Protein AF-A0A2W4YIA0-F1 (afdb_monomer_lite)

Secondary structure (DSSP, 8-state):
--EEE-TT--S--BTT-GGGT---EE-S--BTTEEEEE-TT--EEEEEEEEEEE-TTS-EEEEEEEEEEEESS-SSS-SEEEEEEEEESTTHHHHHHH-TTTTHHHHSSSS-EEE---TTSPPP--EEEESS-TTPPTT---S-PEEEE--S--EEEESSEEEEE-SSS--------SS--------

Organism: NCBI:txid1549858

Sequence (187 aa):
MATVDLRGAIASIDIRTPELVKFGTLSGTPTATSWSYLTPTGNRVTVTGTRLRYDASGNPIAGTVSSVTIDAANDGGADLVITGLAAAASPLGSILRSSPLDFWSNVLSGNDVFLGRNTDGSSAKGVGLAGDGFSARAGVSAGGDDIIEMGSIAFGARGDVDRVGSGVSPVTSTYNGGDDEILGLVT

Foldseek 3Di:
DKEKEQLQAPAAAELVPLQQQAADAWDDADDQFWTWGAGPQGKIKIWGFHRFDADPRRQTQFGFTAKMFIRGVNPPTTSIIMGRFGFTRRCVSVCSHPPSQVVLLRGLFAEYEYHFQHPVQDERAEYHDESNTPPDAAADPRGYEYEYEHEQYAYEYEEQYAEDEYPDPPHPYDYRHYPYDYDYPPD

Radius of gyration: 16.26 Å; chains: 1; bounding box: 40×30×44 Å

pLDDT: mean 76.55, std 19.17, range [32.78, 98.06]

Structure (mmCIF, N/CA/C/O backbone):
data_AF-A0A2W4YIA0-F1
#
_entry.id   AF-A0A2W4YIA0-F1
#
loop_
_atom_site.group_PDB
_atom_site.id
_atom_site.type_symbol
_atom_site.label_atom_id
_atom_site.label_alt_id
_atom_site.label_comp_id
_atom_site.label_asym_id
_atom_site.label_entity_id
_atom_site.label_seq_id
_atom_site.pdbx_PDB_ins_code
_atom_site.Cartn_x
_atom_site.Cartn_y
_atom_site.Cartn_z
_atom_site.occupancy
_atom_site.B_iso_or_equiv
_atom_site.auth_seq_id
_atom_site.auth_comp_id
_atom_site.auth_asym_id
_atom_site.auth_atom_id
_atom_site.pdbx_PDB_model_num
ATOM 1 N N . MET A 1 1 ? 3.438 -14.411 0.927 1.00 85.38 1 MET A N 1
ATOM 2 C CA . MET A 1 1 ? 3.882 -13.822 -0.336 1.00 85.38 1 MET A CA 1
ATOM 3 C C . MET A 1 1 ? 2.875 -12.789 -0.753 1.00 85.38 1 MET A C 1
ATOM 5 O O . MET A 1 1 ? 1.739 -13.157 -1.058 1.00 85.38 1 MET A O 1
ATOM 9 N N . ALA A 1 2 ? 3.260 -11.522 -0.660 1.00 89.06 2 ALA A N 1
ATOM 10 C CA . ALA A 1 2 ? 2.457 -10.437 -1.176 1.00 89.06 2 ALA A CA 1
ATOM 11 C C . ALA A 1 2 ? 2.646 -10.322 -2.692 1.00 89.06 2 ALA A C 1
ATOM 1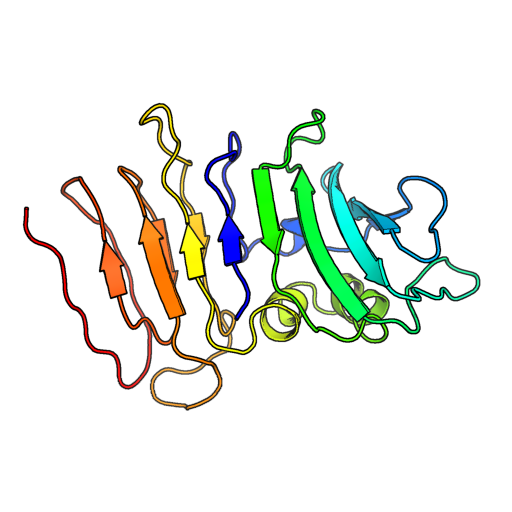3 O O . ALA A 1 2 ? 3.600 -10.830 -3.281 1.00 89.06 2 ALA A O 1
ATOM 14 N N . THR A 1 3 ? 1.704 -9.658 -3.343 1.00 90.94 3 THR A N 1
ATOM 15 C CA . THR A 1 3 ? 1.837 -9.261 -4.742 1.00 90.94 3 THR A CA 1
ATOM 16 C C . THR A 1 3 ? 1.598 -7.771 -4.846 1.00 90.94 3 THR A C 1
ATOM 18 O O . THR A 1 3 ? 0.506 -7.313 -4.512 1.00 90.94 3 THR A O 1
ATOM 21 N N . VAL A 1 4 ? 2.608 -7.043 -5.312 1.00 89.00 4 VAL A N 1
ATOM 22 C CA . VAL A 1 4 ? 2.572 -5.619 -5.637 1.00 89.00 4 VAL A CA 1
ATOM 23 C C . VAL A 1 4 ? 2.300 -5.479 -7.130 1.00 89.00 4 VAL A C 1
ATOM 25 O O . VAL A 1 4 ? 3.155 -5.739 -7.969 1.00 89.00 4 VAL A O 1
ATOM 28 N N . ASP A 1 5 ? 1.087 -5.074 -7.467 1.00 89.19 5 ASP A N 1
ATOM 29 C CA . ASP A 1 5 ? 0.601 -4.900 -8.827 1.00 89.19 5 ASP A CA 1
ATOM 30 C C . ASP A 1 5 ? 0.555 -3.412 -9.191 1.00 89.19 5 ASP A C 1
ATOM 32 O O . ASP A 1 5 ? -0.159 -2.620 -8.575 1.00 89.19 5 ASP A O 1
ATOM 36 N N . LEU A 1 6 ? 1.340 -3.047 -10.200 1.00 85.06 6 LEU A N 1
ATOM 37 C CA . LEU A 1 6 ? 1.479 -1.700 -10.754 1.00 85.06 6 LEU A CA 1
ATOM 38 C C . LEU A 1 6 ? 0.918 -1.608 -12.176 1.00 85.06 6 LEU A C 1
ATOM 40 O O . LEU A 1 6 ? 1.104 -0.602 -12.851 1.00 85.06 6 LEU A O 1
ATOM 44 N N . ARG A 1 7 ? 0.257 -2.654 -12.678 1.00 81.06 7 ARG A N 1
ATOM 45 C CA . ARG A 1 7 ? -0.193 -2.722 -14.080 1.00 81.06 7 ARG A CA 1
ATOM 46 C C . ARG A 1 7 ? -1.330 -1.749 -14.402 1.00 81.06 7 ARG A C 1
ATOM 48 O O . ARG A 1 7 ? -1.643 -1.551 -15.573 1.00 81.06 7 ARG A O 1
ATOM 55 N N . GLY A 1 8 ? -1.964 -1.195 -13.367 1.00 79.06 8 GLY A N 1
ATOM 56 C CA . GLY A 1 8 ? -2.948 -0.114 -13.455 1.00 79.06 8 GLY A CA 1
ATOM 57 C C . GLY A 1 8 ? -2.362 1.286 -13.245 1.00 79.06 8 GLY A C 1
ATOM 58 O O . GLY A 1 8 ? -3.110 2.252 -13.345 1.00 79.06 8 GLY A O 1
ATOM 59 N N . ALA A 1 9 ? -1.057 1.408 -12.965 1.00 80.75 9 ALA A N 1
ATOM 60 C CA . ALA A 1 9 ? -0.416 2.683 -12.663 1.00 80.75 9 ALA A CA 1
ATOM 61 C C . ALA A 1 9 ? -0.451 3.632 -13.864 1.00 80.75 9 ALA A C 1
ATOM 63 O O . ALA A 1 9 ? 0.160 3.377 -14.907 1.00 80.75 9 ALA A O 1
ATOM 64 N N . ILE A 1 10 ? -1.109 4.772 -13.680 1.00 77.38 10 ILE A N 1
ATOM 65 C CA . ILE A 1 10 ? -1.081 5.910 -14.606 1.00 77.38 10 ILE A CA 1
ATOM 66 C C . ILE A 1 10 ? -0.150 7.012 -14.079 1.00 77.38 10 ILE A C 1
ATOM 68 O O . ILE A 1 10 ? 0.397 7.798 -14.861 1.00 77.38 10 ILE A O 1
ATOM 72 N N . ALA A 1 11 ? 0.083 7.036 -12.764 1.00 75.50 11 ALA A N 1
ATOM 73 C CA . ALA A 1 11 ? 1.029 7.912 -12.088 1.00 75.50 11 ALA A CA 1
ATOM 74 C C . ALA A 1 11 ? 2.416 7.267 -11.896 1.00 75.50 11 ALA A C 1
ATOM 76 O O . ALA A 1 11 ? 2.592 6.049 -11.929 1.00 75.50 11 ALA A O 1
ATOM 77 N N . SER A 1 12 ? 3.429 8.108 -11.664 1.00 76.19 12 SER A N 1
ATOM 78 C CA . SER A 1 12 ? 4.736 7.645 -11.188 1.00 76.19 12 SER A CA 1
ATOM 79 C C . SER A 1 12 ? 4.647 7.205 -9.732 1.00 76.19 12 SER A C 1
ATOM 81 O O . SER A 1 12 ? 4.206 7.980 -8.884 1.00 76.19 12 SER A O 1
ATOM 83 N N . ILE A 1 13 ? 5.117 5.992 -9.437 1.00 81.31 13 ILE A N 1
ATOM 84 C CA . ILE A 1 13 ? 5.103 5.426 -8.088 1.00 81.31 13 ILE A CA 1
ATOM 85 C C . ILE A 1 13 ? 6.530 5.262 -7.577 1.00 81.31 13 ILE A C 1
ATOM 87 O O . ILE A 1 13 ? 7.291 4.420 -8.044 1.00 81.31 13 ILE A O 1
ATOM 91 N N . ASP A 1 14 ? 6.884 6.049 -6.568 1.00 83.19 14 ASP A N 1
ATOM 92 C CA . ASP A 1 14 ? 8.153 5.915 -5.862 1.00 83.19 14 ASP A CA 1
ATOM 93 C C . ASP A 1 14 ? 7.885 5.662 -4.383 1.00 83.19 14 ASP A C 1
ATOM 95 O O . ASP A 1 14 ? 7.519 6.585 -3.648 1.00 83.19 14 ASP A O 1
ATOM 99 N N . ILE A 1 15 ? 8.095 4.422 -3.934 1.00 82.00 15 ILE A N 1
ATOM 100 C CA . ILE A 1 15 ? 7.814 4.036 -2.548 1.00 82.00 15 ILE A CA 1
ATOM 101 C C . ILE A 1 15 ? 8.788 4.702 -1.551 1.00 82.00 15 ILE A C 1
ATOM 103 O O . ILE A 1 15 ? 8.536 4.704 -0.347 1.00 82.00 15 ILE A O 1
ATOM 107 N N . ARG A 1 16 ? 9.860 5.363 -2.033 1.00 80.00 16 ARG A N 1
ATOM 108 C CA . ARG A 1 16 ? 10.734 6.238 -1.220 1.00 80.00 16 ARG A CA 1
ATOM 109 C C . ARG A 1 16 ? 10.065 7.541 -0.826 1.00 80.00 16 ARG A C 1
ATOM 111 O O . ARG A 1 16 ? 10.566 8.221 0.064 1.00 80.00 16 ARG A O 1
ATOM 118 N N . THR A 1 17 ? 8.996 7.932 -1.512 1.00 88.00 17 THR A N 1
ATOM 119 C CA . THR A 1 17 ? 8.281 9.171 -1.220 1.00 88.00 17 THR A CA 1
ATOM 120 C C . THR A 1 17 ? 7.427 8.940 0.022 1.00 88.00 17 THR A C 1
ATOM 122 O O . THR A 1 17 ? 6.410 8.257 -0.082 1.00 88.00 17 THR A O 1
ATOM 125 N N . PRO A 1 18 ? 7.765 9.504 1.200 1.00 88.06 18 PRO A N 1
ATOM 126 C CA . PRO A 1 18 ? 7.019 9.205 2.424 1.00 88.06 18 PRO A CA 1
ATOM 127 C C . PRO A 1 18 ? 5.552 9.630 2.304 1.00 88.06 18 PRO A C 1
ATOM 129 O O . PRO A 1 18 ? 4.647 8.957 2.792 1.00 88.06 18 PRO A O 1
ATOM 132 N N . GLU A 1 19 ? 5.317 10.725 1.583 1.00 92.38 19 GLU A N 1
ATOM 133 C CA . GLU A 1 19 ? 3.993 11.277 1.303 1.00 92.38 19 GLU A CA 1
ATOM 134 C C . GLU A 1 19 ? 3.121 10.365 0.419 1.00 92.38 19 GLU A C 1
ATOM 136 O O . GLU A 1 19 ? 1.913 10.583 0.343 1.00 92.38 19 GLU A O 1
ATOM 141 N N . LEU A 1 20 ? 3.688 9.312 -0.195 1.00 92.19 20 LEU A N 1
ATOM 142 C CA . LEU A 1 20 ? 2.923 8.327 -0.963 1.00 92.19 20 LEU A CA 1
ATOM 143 C C . LEU A 1 20 ? 1.893 7.601 -0.090 1.00 92.19 20 LEU A C 1
ATOM 145 O O . LEU A 1 20 ? 0.779 7.354 -0.547 1.00 92.19 20 LEU A O 1
ATOM 149 N N . VAL A 1 21 ? 2.263 7.296 1.159 1.00 94.25 21 VAL A N 1
ATOM 150 C CA . VAL A 1 21 ? 1.438 6.521 2.101 1.00 94.25 21 VAL A CA 1
ATOM 151 C C . VAL A 1 21 ? 1.196 7.211 3.435 1.00 94.25 21 VAL A C 1
ATOM 153 O O . VAL A 1 21 ? 0.340 6.754 4.187 1.00 94.25 21 VAL A O 1
ATOM 156 N N . LYS A 1 22 ? 1.908 8.296 3.757 1.00 95.25 22 LYS A N 1
ATOM 157 C CA . LYS A 1 22 ? 1.788 8.988 5.047 1.00 95.25 22 LYS A CA 1
ATOM 158 C C . LYS A 1 22 ? 0.339 9.292 5.401 1.00 95.25 22 LYS A C 1
ATOM 160 O O . LYS A 1 22 ? -0.410 9.839 4.597 1.00 95.25 22 LYS A O 1
ATOM 165 N N . PHE A 1 23 ? -0.047 8.980 6.632 1.00 95.06 23 PHE A N 1
ATOM 166 C CA . PHE A 1 23 ? -1.403 9.237 7.088 1.00 95.06 23 PHE A CA 1
ATOM 167 C C . PHE A 1 23 ? -1.658 10.746 7.208 1.00 95.06 23 PHE A C 1
ATOM 169 O O . PHE A 1 23 ? -0.975 11.438 7.968 1.00 95.06 23 PHE A O 1
ATOM 176 N N . GLY A 1 24 ? -2.675 11.241 6.500 1.00 94.69 24 GLY A N 1
ATOM 177 C CA . GLY A 1 24 ? -3.212 12.592 6.647 1.00 94.69 24 GLY A CA 1
ATOM 178 C C . GLY A 1 24 ? -4.552 12.577 7.379 1.00 94.69 24 GLY A C 1
ATOM 179 O O . GLY A 1 24 ? -4.609 12.766 8.595 1.00 94.69 24 GLY A O 1
ATOM 180 N N . THR A 1 25 ? -5.638 12.355 6.642 1.00 95.19 25 THR A N 1
ATOM 181 C CA . THR A 1 25 ? -7.017 12.429 7.154 1.00 95.19 25 THR A CA 1
ATOM 182 C C . THR A 1 25 ? -7.835 11.213 6.749 1.00 95.19 25 THR A C 1
ATOM 184 O O . THR A 1 25 ? -7.629 10.648 5.681 1.00 95.19 25 THR A O 1
ATOM 187 N N . LEU A 1 26 ? -8.793 10.800 7.583 1.00 96.62 26 LEU A N 1
ATOM 188 C CA . LEU A 1 26 ? -9.700 9.708 7.222 1.00 96.62 26 LEU A CA 1
ATOM 189 C C . LEU A 1 26 ? -10.529 10.075 5.990 1.00 96.62 26 LEU A C 1
ATOM 191 O O . LEU A 1 26 ? -11.070 11.176 5.889 1.00 96.62 26 LEU A O 1
ATOM 195 N N . SER A 1 27 ? -10.658 9.112 5.085 1.00 95.88 27 SER A N 1
ATOM 196 C CA . SER A 1 27 ? -11.507 9.185 3.905 1.00 95.88 27 SER A CA 1
ATOM 197 C C . SER A 1 27 ? -12.708 8.273 4.137 1.00 95.88 27 SER A C 1
ATOM 199 O O . SER A 1 27 ? -12.650 7.065 3.918 1.00 95.88 27 SER A O 1
ATOM 201 N N . GLY A 1 28 ? -13.790 8.854 4.656 1.00 94.06 28 GLY A N 1
ATOM 202 C CA . GLY A 1 28 ? -14.990 8.117 5.054 1.00 94.06 28 GLY A CA 1
ATOM 203 C C . GLY A 1 28 ? -14.896 7.467 6.439 1.00 94.06 28 GLY A C 1
ATOM 204 O O . GLY A 1 28 ? -13.969 7.707 7.214 1.00 94.06 28 GLY A O 1
ATOM 205 N N . THR A 1 29 ? -15.911 6.670 6.775 1.00 95.62 29 THR A N 1
ATOM 206 C CA . THR A 1 29 ? -16.008 5.978 8.066 1.00 95.62 29 THR A CA 1
ATOM 207 C C . THR A 1 29 ? -15.331 4.607 7.985 1.00 95.62 29 THR A C 1
ATOM 209 O O . THR A 1 29 ? -15.733 3.797 7.146 1.00 95.62 29 THR A O 1
ATOM 212 N N . PRO A 1 30 ? -14.346 4.305 8.853 1.00 97.12 30 PRO A N 1
ATOM 213 C CA . PRO A 1 30 ? -13.738 2.981 8.903 1.00 97.12 30 PRO A CA 1
ATOM 214 C C . PRO A 1 30 ? -14.762 1.886 9.222 1.00 97.12 30 PRO A C 1
ATOM 216 O O . PRO A 1 30 ? -15.704 2.092 9.988 1.00 97.12 30 PRO A O 1
ATOM 219 N N . THR A 1 31 ? -14.561 0.698 8.662 1.00 97.81 31 THR A N 1
ATOM 220 C CA . THR A 1 31 ? -15.443 -0.466 8.842 1.00 97.81 31 THR A CA 1
ATOM 221 C C . THR A 1 31 ? -14.634 -1.677 9.282 1.00 97.81 31 THR A C 1
ATOM 223 O O . THR A 1 31 ? -13.416 -1.683 9.172 1.00 97.81 31 THR A O 1
ATOM 226 N N . ALA A 1 32 ? -15.285 -2.760 9.710 1.00 97.38 32 ALA A N 1
ATOM 227 C CA . ALA A 1 32 ? -14.581 -3.978 10.126 1.00 97.38 32 ALA A CA 1
ATOM 228 C C . ALA A 1 32 ? -13.705 -4.632 9.029 1.00 97.38 32 ALA A C 1
ATOM 230 O O . ALA A 1 32 ? -12.977 -5.585 9.322 1.00 97.38 32 ALA A O 1
ATOM 231 N N . THR A 1 33 ? -13.781 -4.150 7.784 1.00 98.00 33 THR A N 1
ATOM 232 C CA . THR A 1 33 ? -13.045 -4.679 6.631 1.00 98.00 33 THR A CA 1
ATOM 233 C C . THR A 1 33 ? -12.295 -3.626 5.819 1.00 98.00 33 THR A C 1
ATOM 235 O O . THR A 1 33 ? -11.555 -4.009 4.919 1.00 98.00 33 THR A O 1
ATOM 238 N N . SER A 1 34 ? -12.462 -2.328 6.092 1.00 97.62 34 SER A N 1
ATOM 239 C CA . SER A 1 34 ? -11.853 -1.268 5.278 1.00 97.62 34 SER A CA 1
ATOM 240 C C . SER A 1 34 ? -11.492 -0.031 6.091 1.00 97.62 34 SER A C 1
ATOM 242 O O . SER A 1 34 ? -12.303 0.470 6.875 1.00 97.62 34 SER A O 1
ATOM 244 N N . TRP A 1 35 ? -10.295 0.492 5.841 1.00 97.19 35 TRP A N 1
ATOM 245 C CA . TRP A 1 35 ? -9.780 1.752 6.359 1.00 97.19 35 TRP A CA 1
ATOM 246 C C . TRP A 1 35 ? -9.193 2.575 5.218 1.00 97.19 35 TRP A C 1
ATOM 248 O O . TRP A 1 35 ? -8.192 2.180 4.627 1.00 97.19 35 TRP A O 1
ATOM 258 N N . SER A 1 36 ? -9.794 3.723 4.922 1.00 97.12 36 SER A N 1
ATOM 259 C CA . SER A 1 36 ? -9.323 4.608 3.857 1.00 97.12 36 SER A CA 1
ATOM 260 C C . SER A 1 36 ? -8.929 5.961 4.422 1.00 97.12 36 SER A C 1
ATOM 262 O O . SER A 1 36 ? -9.573 6.487 5.334 1.00 97.12 36 SER A O 1
ATOM 264 N N . TYR A 1 37 ? -7.873 6.542 3.870 1.00 96.69 37 TYR A N 1
ATOM 265 C CA . TYR A 1 37 ? -7.376 7.852 4.262 1.00 96.69 37 TYR A CA 1
ATOM 266 C C . TYR A 1 37 ? -6.737 8.575 3.076 1.00 96.69 37 TYR A C 1
ATOM 268 O O . TYR A 1 37 ? -6.369 7.964 2.073 1.00 96.69 37 TYR A O 1
ATOM 276 N N . LEU A 1 38 ? -6.645 9.895 3.193 1.00 97.38 38 LEU A N 1
ATOM 277 C CA . LEU A 1 38 ? -5.887 10.741 2.288 1.00 97.38 38 LEU A CA 1
ATOM 278 C C . LEU A 1 38 ? -4.516 11.030 2.890 1.00 97.38 38 LEU A C 1
ATOM 280 O O . LEU A 1 38 ? -4.399 11.269 4.098 1.00 97.38 38 LEU A O 1
ATOM 284 N N . THR A 1 39 ? -3.488 11.027 2.053 1.00 97.00 39 THR A N 1
ATOM 285 C CA . THR A 1 39 ? -2.160 11.515 2.431 1.00 97.00 39 THR A CA 1
ATOM 286 C C . THR A 1 39 ? -2.122 13.046 2.412 1.00 97.00 39 THR A C 1
ATOM 288 O O . THR A 1 39 ? -3.023 13.675 1.847 1.00 97.00 39 THR A O 1
ATOM 291 N N . PRO A 1 40 ? -1.097 13.696 2.996 1.00 95.81 40 PRO A N 1
ATOM 292 C CA . PRO A 1 40 ? -0.961 15.152 2.922 1.00 95.81 40 PRO A CA 1
ATOM 293 C C . PRO A 1 40 ? -0.859 15.703 1.491 1.00 95.81 40 PRO A C 1
ATOM 295 O O . PRO A 1 40 ? -1.199 16.862 1.268 1.00 95.81 40 PRO A O 1
ATOM 298 N N . THR A 1 41 ? -0.430 14.886 0.521 1.00 94.94 41 THR A N 1
ATOM 299 C CA . THR A 1 41 ? -0.385 15.250 -0.906 1.00 94.94 41 THR A CA 1
ATOM 300 C C . THR A 1 41 ? -1.673 14.933 -1.661 1.00 94.94 41 THR A C 1
ATOM 302 O O . THR A 1 41 ? -1.778 15.269 -2.835 1.00 94.94 41 THR A O 1
ATOM 305 N N . GLY A 1 42 ? -2.665 14.331 -0.999 1.00 95.38 42 GLY A N 1
ATOM 306 C CA . GLY A 1 42 ? -3.981 14.060 -1.572 1.00 95.38 42 GLY A CA 1
ATOM 307 C C . GLY A 1 42 ? -4.160 12.666 -2.166 1.00 95.38 42 GLY A C 1
ATOM 308 O O . GLY A 1 42 ? -5.253 12.385 -2.649 1.00 95.38 42 GLY A O 1
ATOM 309 N N . ASN A 1 43 ? -3.159 11.785 -2.087 1.00 95.69 43 ASN A N 1
ATOM 310 C CA . ASN A 1 43 ? -3.285 10.402 -2.552 1.00 95.69 43 ASN A CA 1
ATOM 311 C C . ASN A 1 43 ? -4.310 9.680 -1.678 1.00 95.69 43 ASN A C 1
ATOM 313 O O . ASN A 1 43 ? -4.341 9.887 -0.461 1.00 95.69 43 ASN A O 1
ATOM 317 N N . ARG A 1 44 ? -5.105 8.785 -2.256 1.00 97.19 44 ARG A N 1
ATOM 318 C CA . ARG A 1 44 ? -6.017 7.943 -1.485 1.00 97.19 44 ARG A CA 1
ATOM 319 C C . ARG A 1 44 ? -5.386 6.586 -1.238 1.00 97.19 44 ARG A C 1
ATOM 321 O O . ARG A 1 44 ? -5.146 5.824 -2.168 1.00 97.19 44 ARG A O 1
ATOM 328 N N . VAL A 1 45 ? -5.209 6.251 0.035 1.00 97.31 45 VAL A N 1
ATOM 329 C CA . VAL A 1 45 ? -4.794 4.915 0.462 1.00 97.31 45 VAL A CA 1
ATOM 330 C C . VAL A 1 45 ? -5.993 4.195 1.055 1.00 97.31 45 VAL A C 1
ATOM 332 O O . VAL A 1 45 ? -6.704 4.744 1.898 1.00 97.31 45 VAL A O 1
ATOM 335 N N . THR A 1 46 ? -6.229 2.963 0.614 1.00 97.56 46 THR A N 1
ATOM 336 C CA . THR A 1 46 ? -7.265 2.090 1.170 1.00 97.56 46 THR A CA 1
ATOM 337 C C . THR A 1 46 ? -6.647 0.785 1.627 1.00 97.56 46 THR A C 1
ATOM 339 O O . THR A 1 46 ? -6.045 0.055 0.849 1.00 97.56 46 THR A O 1
ATOM 342 N N . VAL A 1 47 ? -6.823 0.488 2.906 1.00 96.81 47 VAL A N 1
ATOM 343 C CA . VAL A 1 47 ? -6.389 -0.741 3.556 1.00 96.81 47 VAL A CA 1
ATOM 344 C C . VAL A 1 47 ? -7.610 -1.630 3.741 1.00 96.81 47 VAL A C 1
ATOM 346 O O . VAL A 1 47 ? -8.557 -1.265 4.437 1.00 96.81 47 VAL A O 1
ATOM 349 N N . THR A 1 48 ? -7.576 -2.809 3.132 1.00 98.06 48 THR A N 1
ATOM 350 C CA . THR A 1 48 ? -8.621 -3.828 3.244 1.00 98.06 48 THR A CA 1
ATOM 351 C C . THR A 1 48 ? -8.131 -4.971 4.121 1.00 98.06 48 THR A C 1
ATOM 353 O O . THR A 1 48 ? -6.961 -5.356 4.081 1.00 98.06 48 THR A O 1
ATOM 356 N N . GLY A 1 49 ? -9.025 -5.525 4.934 1.00 97.19 49 GLY A N 1
ATOM 357 C CA . GLY A 1 49 ? -8.667 -6.583 5.864 1.00 97.19 49 GLY A CA 1
ATOM 358 C C . GLY A 1 49 ? -9.856 -7.283 6.499 1.00 97.19 49 GLY A C 1
ATOM 359 O O . GLY A 1 49 ? -10.997 -7.175 6.053 1.00 97.19 49 GLY A O 1
ATOM 360 N N . THR A 1 50 ? -9.581 -8.005 7.581 1.00 97.88 50 THR A N 1
ATOM 361 C CA . THR A 1 50 ? -10.594 -8.697 8.379 1.00 97.88 50 THR A CA 1
ATOM 362 C C . THR A 1 50 ? -10.499 -8.298 9.842 1.00 97.88 50 THR A C 1
ATOM 364 O O . THR A 1 50 ? -9.409 -8.135 10.397 1.00 97.88 50 THR A O 1
ATOM 367 N N . ARG A 1 51 ? -11.671 -8.159 10.479 1.00 97.56 51 ARG A N 1
ATOM 368 C CA . ARG A 1 51 ? -11.807 -7.817 11.904 1.00 97.56 51 ARG A CA 1
ATOM 369 C C . ARG A 1 51 ? -11.007 -6.567 12.282 1.00 97.56 51 ARG A C 1
ATOM 371 O O . ARG A 1 51 ? -10.452 -6.502 13.380 1.00 97.56 51 ARG A O 1
ATOM 378 N N . LEU A 1 52 ? -10.952 -5.592 11.375 1.00 97.69 52 LEU A N 1
ATOM 379 C CA . LEU A 1 52 ? -10.319 -4.313 11.646 1.00 97.69 52 LEU A CA 1
ATOM 380 C C . LEU A 1 52 ? -11.087 -3.613 12.769 1.00 97.69 52 LEU A C 1
ATOM 382 O O . LEU A 1 52 ? -12.318 -3.540 12.762 1.00 97.69 52 LEU A O 1
ATOM 386 N N . ARG A 1 53 ? -10.353 -3.140 13.771 1.00 96.75 53 ARG A N 1
ATOM 387 C CA . ARG A 1 53 ? -10.899 -2.362 14.886 1.00 96.75 53 ARG A CA 1
ATOM 388 C C . ARG A 1 53 ? -10.106 -1.087 15.024 1.00 96.75 53 ARG A C 1
ATOM 390 O O . ARG A 1 53 ? -8.900 -1.100 14.793 1.00 96.75 53 ARG A O 1
ATOM 397 N N . TYR A 1 54 ? -10.777 -0.030 15.459 1.00 95.56 54 TYR A N 1
ATOM 398 C CA . TYR A 1 54 ? -10.215 1.310 15.480 1.00 95.56 54 TYR A CA 1
ATOM 399 C C . TYR A 1 54 ? -10.281 1.926 16.873 1.00 95.56 54 TYR A C 1
ATOM 401 O O . TYR A 1 54 ? -11.166 1.586 17.663 1.00 95.56 54 TYR A O 1
ATOM 409 N N . ASP A 1 55 ? -9.341 2.818 17.168 1.00 93.75 55 ASP A N 1
ATOM 410 C CA . ASP A 1 55 ? -9.443 3.723 18.309 1.00 93.75 55 ASP A CA 1
ATOM 411 C C . ASP A 1 55 ? -10.467 4.848 18.045 1.00 93.75 55 ASP A C 1
ATOM 413 O O . ASP A 1 55 ? -11.078 4.935 16.977 1.00 93.75 55 ASP A O 1
ATOM 417 N N . ALA A 1 56 ? -10.654 5.736 19.025 1.00 91.75 56 ALA A N 1
ATOM 418 C CA . ALA A 1 56 ? -11.568 6.876 18.909 1.00 91.75 56 ALA A CA 1
ATOM 419 C C . ALA A 1 56 ? -11.156 7.898 17.828 1.00 91.75 56 ALA A C 1
ATOM 421 O O . ALA A 1 56 ? -11.991 8.672 17.369 1.00 91.75 56 ALA A O 1
ATOM 422 N N . SER A 1 57 ? -9.889 7.886 17.411 1.00 88.69 57 SER A N 1
ATOM 423 C CA . SER A 1 57 ? -9.341 8.731 16.345 1.00 88.69 57 SER A CA 1
ATOM 424 C C . SER A 1 57 ? -9.414 8.052 14.970 1.00 88.69 57 SER A C 1
ATOM 426 O O . SER A 1 57 ? -8.951 8.617 13.979 1.00 88.69 57 SER A O 1
ATOM 428 N N . GLY A 1 58 ? -9.977 6.839 14.900 1.00 91.25 58 GLY A N 1
ATOM 429 C CA . GLY A 1 58 ? -10.112 6.042 13.687 1.00 91.25 58 GLY A CA 1
ATOM 430 C C . GLY A 1 58 ? -8.815 5.388 13.205 1.00 91.25 58 GLY A C 1
ATOM 431 O O . GLY A 1 58 ? -8.742 5.003 12.040 1.00 91.25 58 GLY A O 1
ATOM 432 N N . ASN A 1 59 ? -7.795 5.244 14.058 1.00 90.56 59 ASN A N 1
ATOM 433 C CA . ASN A 1 59 ? -6.590 4.478 13.730 1.00 90.56 59 ASN A CA 1
ATOM 434 C C . ASN A 1 59 ? -6.824 2.985 13.968 1.00 90.56 59 ASN A C 1
ATOM 436 O O . ASN A 1 59 ? -7.421 2.633 14.988 1.00 90.56 59 ASN A O 1
ATOM 440 N N . PRO A 1 60 ? -6.331 2.095 13.093 1.00 93.56 60 PRO A N 1
ATOM 441 C CA . PRO A 1 60 ? -6.442 0.663 13.312 1.00 93.56 60 PRO A CA 1
ATOM 442 C C . PRO A 1 60 ? -5.615 0.234 14.533 1.00 93.56 60 PRO A C 1
ATOM 444 O O . PRO A 1 60 ? -4.434 0.547 14.641 1.00 93.56 60 PRO A O 1
ATOM 447 N N . ILE A 1 61 ? -6.245 -0.506 15.445 1.00 95.00 61 ILE A N 1
ATOM 448 C CA . ILE A 1 61 ? -5.636 -1.049 16.672 1.00 95.00 61 ILE A CA 1
ATOM 449 C C . ILE A 1 61 ? -5.666 -2.579 16.728 1.00 95.00 61 ILE A C 1
ATOM 451 O O . ILE A 1 61 ? -5.034 -3.174 17.596 1.00 95.00 61 ILE A O 1
ATOM 455 N N . ALA A 1 62 ? -6.411 -3.232 15.833 1.00 96.19 62 ALA A N 1
ATOM 456 C CA . ALA A 1 62 ? -6.450 -4.685 15.702 1.00 96.19 62 ALA A CA 1
ATOM 457 C C . ALA A 1 62 ? -6.988 -5.100 14.326 1.00 96.19 62 ALA A C 1
ATOM 459 O O . ALA A 1 62 ? -7.569 -4.283 13.610 1.00 96.19 62 ALA A O 1
ATOM 460 N N . GLY A 1 63 ? -6.836 -6.386 14.010 1.00 96.44 63 GLY A N 1
ATOM 461 C CA . GLY A 1 63 ? -7.258 -7.001 12.754 1.00 96.44 63 GLY A CA 1
ATOM 462 C C . GLY A 1 63 ? -6.074 -7.375 11.867 1.00 96.44 63 GLY A C 1
ATOM 463 O O . GLY A 1 63 ? -4.916 -7.130 12.218 1.00 96.44 63 GLY A O 1
ATOM 464 N N . THR A 1 64 ? -6.384 -7.978 10.726 1.00 95.50 64 THR A N 1
ATOM 465 C CA . THR A 1 64 ? -5.391 -8.438 9.749 1.00 95.50 64 THR A CA 1
ATOM 466 C C . THR A 1 64 ? -5.638 -7.745 8.425 1.00 95.50 64 THR A C 1
ATOM 468 O O . THR A 1 64 ? -6.764 -7.757 7.928 1.00 95.50 64 THR A O 1
ATOM 471 N N . VAL A 1 65 ? -4.595 -7.151 7.859 1.00 95.12 65 VAL A N 1
ATOM 472 C CA . VAL A 1 65 ? -4.619 -6.522 6.539 1.00 95.12 65 VAL A CA 1
ATOM 473 C C . VAL A 1 65 ? -4.355 -7.575 5.477 1.00 95.12 65 VAL A C 1
ATOM 475 O O . VAL A 1 65 ? -3.402 -8.338 5.597 1.00 95.12 65 VAL A O 1
ATOM 478 N N . SER A 1 6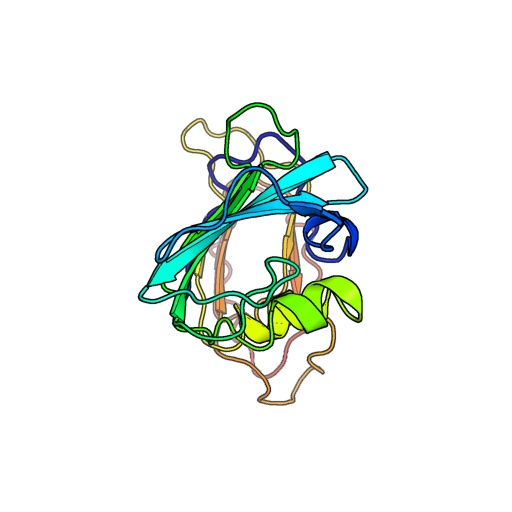6 ? -5.198 -7.598 4.447 1.00 96.19 66 SER A N 1
ATOM 479 C CA . SER A 1 66 ? -5.089 -8.507 3.302 1.00 96.19 66 SER A CA 1
ATOM 480 C C . SER A 1 66 ? -4.723 -7.792 2.003 1.00 96.19 66 SER A C 1
ATOM 482 O O . SER A 1 66 ? -4.192 -8.422 1.088 1.00 96.19 66 SER A O 1
ATOM 484 N N . SER A 1 67 ? -5.001 -6.489 1.909 1.00 96.88 67 SER A N 1
ATOM 485 C CA . SER A 1 67 ? -4.668 -5.688 0.736 1.00 96.88 67 SER A CA 1
ATOM 486 C C . SER A 1 67 ? -4.511 -4.206 1.066 1.00 96.88 67 SER A C 1
ATOM 488 O O . SER A 1 67 ? -5.166 -3.689 1.974 1.00 96.88 67 SER A O 1
ATOM 490 N N . VAL A 1 68 ? -3.660 -3.523 0.304 1.00 96.44 68 VAL A N 1
ATOM 491 C CA . VAL A 1 68 ? -3.535 -2.064 0.300 1.00 96.44 68 VAL A CA 1
ATOM 492 C C . VAL A 1 68 ? -3.623 -1.567 -1.135 1.00 96.44 68 VAL A C 1
ATOM 494 O O . VAL A 1 68 ? -2.929 -2.082 -2.000 1.00 96.44 68 VAL A O 1
ATOM 497 N N . THR A 1 69 ? -4.445 -0.557 -1.394 1.00 96.88 69 THR A N 1
ATOM 498 C CA . THR A 1 69 ? -4.504 0.121 -2.692 1.00 96.88 69 THR A CA 1
ATOM 499 C C . THR A 1 69 ? -4.115 1.582 -2.535 1.00 96.88 69 THR A C 1
ATOM 501 O O . THR A 1 69 ? -4.531 2.230 -1.571 1.00 96.88 69 THR A O 1
ATOM 504 N N . ILE A 1 70 ? -3.367 2.109 -3.497 1.00 95.56 70 ILE A N 1
ATOM 505 C CA . ILE A 1 70 ? -2.970 3.513 -3.569 1.00 95.56 70 ILE A CA 1
ATOM 506 C C . ILE A 1 70 ? -3.462 4.063 -4.900 1.00 95.56 70 ILE A C 1
ATOM 508 O O . ILE A 1 70 ? -3.071 3.580 -5.956 1.00 95.56 70 ILE A O 1
ATOM 512 N N . ASP A 1 71 ? -4.322 5.066 -4.822 1.00 95.19 71 ASP A N 1
ATOM 513 C CA . ASP A 1 71 ? -4.748 5.919 -5.926 1.00 95.19 71 ASP A CA 1
ATOM 514 C C . ASP A 1 71 ? -3.980 7.239 -5.763 1.00 95.19 71 ASP A C 1
ATOM 516 O O . ASP A 1 71 ? -4.285 8.057 -4.885 1.00 95.19 71 ASP A O 1
ATOM 520 N N . ALA A 1 72 ? -2.881 7.374 -6.506 1.00 91.50 72 ALA A N 1
ATOM 521 C CA . ALA A 1 72 ? -1.910 8.450 -6.341 1.00 91.50 72 ALA A CA 1
ATOM 522 C C . ALA A 1 72 ? -2.420 9.774 -6.923 1.00 91.50 72 ALA A C 1
ATOM 524 O O . ALA A 1 72 ? -2.053 10.838 -6.428 1.00 91.50 72 ALA A O 1
ATOM 525 N N . ALA A 1 73 ? -3.290 9.717 -7.934 1.00 90.56 73 ALA A N 1
ATOM 526 C CA . ALA A 1 73 ? -3.968 10.889 -8.486 1.00 90.56 73 ALA A CA 1
ATOM 527 C C . ALA A 1 73 ? -5.282 11.233 -7.753 1.00 90.56 73 ALA A C 1
ATOM 529 O O . ALA A 1 73 ? -5.808 12.335 -7.924 1.00 90.56 73 ALA A O 1
ATOM 530 N N . ASN A 1 74 ? -5.792 10.318 -6.920 1.00 92.88 74 ASN A N 1
ATOM 531 C CA . ASN A 1 74 ? -7.114 10.367 -6.291 1.00 92.88 74 ASN A CA 1
ATOM 532 C C . ASN A 1 74 ? -8.245 10.563 -7.318 1.00 92.88 74 ASN A C 1
ATOM 534 O O . ASN A 1 74 ? -9.162 11.364 -7.106 1.00 92.88 74 ASN A O 1
ATOM 538 N N . ASP A 1 75 ? -8.163 9.849 -8.442 1.00 91.56 75 ASP A N 1
ATOM 539 C CA . ASP A 1 75 ? -9.076 9.969 -9.584 1.00 91.56 75 ASP A CA 1
ATOM 540 C C . ASP A 1 75 ? -10.064 8.796 -9.723 1.00 91.56 75 ASP A C 1
ATOM 542 O O . ASP A 1 75 ? -10.924 8.798 -10.608 1.00 91.56 75 ASP A O 1
ATOM 546 N N . GLY A 1 76 ? -10.009 7.837 -8.794 1.00 89.62 76 GLY A N 1
ATOM 547 C CA . GLY A 1 76 ? -10.887 6.673 -8.748 1.00 89.62 76 GLY A CA 1
ATOM 548 C C . GLY A 1 76 ? -10.254 5.385 -9.276 1.00 89.62 76 GLY A C 1
ATOM 549 O O . GLY A 1 76 ? -10.902 4.339 -9.180 1.00 89.62 76 GLY A O 1
ATOM 550 N N . GLY A 1 77 ? -9.021 5.431 -9.793 1.00 90.06 77 GLY A N 1
ATOM 551 C CA . GLY A 1 77 ? -8.232 4.263 -10.185 1.00 90.06 77 GLY A CA 1
ATOM 552 C C . GLY A 1 77 ? -7.101 3.965 -9.199 1.00 90.06 77 GLY A C 1
ATOM 553 O O . GLY A 1 77 ? -6.407 4.862 -8.746 1.00 90.06 77 GLY A O 1
ATOM 554 N N . ALA A 1 78 ? -6.882 2.693 -8.854 1.00 91.81 78 ALA A N 1
ATOM 555 C CA . ALA A 1 78 ? -5.696 2.328 -8.081 1.00 91.81 78 ALA A CA 1
ATOM 556 C C . ALA A 1 78 ? -4.470 2.271 -9.001 1.00 91.81 78 ALA A C 1
ATOM 558 O O . ALA A 1 78 ? -4.452 1.498 -9.958 1.00 91.81 78 ALA A O 1
ATOM 559 N N . ASP A 1 79 ? -3.436 3.035 -8.664 1.00 89.38 79 ASP A N 1
ATOM 560 C CA . ASP A 1 79 ? -2.139 2.987 -9.333 1.00 89.38 79 ASP A CA 1
ATOM 561 C C . ASP A 1 79 ? -1.260 1.848 -8.806 1.00 89.38 79 ASP A C 1
ATOM 563 O O . ASP A 1 79 ? -0.472 1.261 -9.542 1.00 89.38 79 ASP A O 1
ATOM 567 N N . LEU A 1 80 ? -1.385 1.531 -7.518 1.00 91.12 80 LEU A N 1
ATOM 568 C CA . LEU A 1 80 ? -0.664 0.438 -6.875 1.00 91.12 80 LEU A CA 1
ATOM 569 C C . LEU A 1 80 ? -1.645 -0.395 -6.060 1.00 91.12 80 LEU A C 1
ATOM 571 O O . LEU A 1 80 ? -2.419 0.133 -5.259 1.00 91.12 80 LEU A O 1
ATOM 575 N N . VAL A 1 81 ? -1.586 -1.711 -6.238 1.00 94.00 81 VAL A N 1
ATOM 576 C CA . VAL A 1 81 ? -2.395 -2.678 -5.498 1.00 94.00 81 VAL A CA 1
ATOM 577 C C . VAL A 1 81 ? -1.484 -3.726 -4.876 1.00 94.00 81 VAL A C 1
ATOM 579 O O . VAL A 1 81 ? -0.818 -4.473 -5.576 1.00 94.00 81 VAL A O 1
ATOM 582 N N . ILE A 1 82 ? -1.480 -3.818 -3.552 1.00 93.62 82 ILE A N 1
ATOM 583 C CA . ILE A 1 82 ? -0.800 -4.870 -2.797 1.00 93.62 82 ILE A CA 1
ATOM 584 C C . ILE A 1 82 ? -1.846 -5.877 -2.340 1.00 93.62 82 ILE A C 1
ATOM 586 O O . ILE A 1 82 ? -2.846 -5.494 -1.731 1.00 93.62 82 ILE A O 1
ATOM 590 N N . THR A 1 83 ? -1.633 -7.160 -2.606 1.00 95.69 83 THR A N 1
ATOM 591 C CA . THR A 1 83 ? -2.504 -8.265 -2.166 1.00 95.69 83 THR A CA 1
ATOM 592 C C . THR A 1 83 ? -1.691 -9.378 -1.519 1.00 95.69 83 THR A C 1
ATOM 594 O O . THR A 1 83 ? -0.468 -9.322 -1.518 1.00 95.69 83 THR A O 1
ATOM 597 N N . GLY A 1 84 ? -2.356 -10.377 -0.929 1.00 92.38 84 GLY A N 1
ATOM 598 C CA . GLY A 1 84 ? -1.672 -11.504 -0.278 1.00 92.38 84 GLY A CA 1
ATOM 599 C C . GLY A 1 84 ? -1.044 -11.150 1.073 1.00 92.38 84 GLY A C 1
ATOM 600 O O . GLY A 1 84 ? -0.257 -11.929 1.610 1.00 92.38 84 GLY A O 1
ATOM 601 N N . LEU A 1 85 ? -1.406 -9.991 1.632 1.00 91.44 85 LEU A N 1
ATOM 602 C CA . LEU A 1 85 ? -0.905 -9.535 2.921 1.00 91.44 85 LEU A CA 1
ATOM 603 C C . LEU A 1 85 ? -1.481 -10.374 4.068 1.00 91.44 85 LEU A C 1
ATOM 605 O O . LEU A 1 85 ? -2.622 -10.839 4.027 1.00 91.44 85 LEU A O 1
ATOM 609 N N . ALA A 1 86 ? -0.680 -10.517 5.119 1.00 90.88 86 ALA A N 1
ATOM 610 C CA . ALA A 1 86 ? -1.091 -11.060 6.413 1.00 90.88 86 ALA A CA 1
ATOM 611 C C . ALA A 1 86 ? -0.576 -10.180 7.569 1.00 90.88 86 ALA A C 1
ATOM 613 O O . ALA A 1 86 ? -0.297 -10.665 8.665 1.00 90.88 86 ALA A O 1
ATOM 614 N N . ALA A 1 87 ? -0.427 -8.877 7.315 1.00 88.12 87 ALA A N 1
ATOM 615 C CA . ALA A 1 87 ? 0.134 -7.929 8.268 1.00 88.12 87 ALA A CA 1
ATOM 616 C C . ALA A 1 87 ? -0.865 -7.597 9.388 1.00 88.12 87 ALA A C 1
ATOM 618 O O . ALA A 1 87 ? -2.081 -7.504 9.175 1.00 88.12 87 ALA A O 1
ATOM 619 N N . ALA A 1 88 ? -0.355 -7.390 10.601 1.00 91.19 88 ALA A N 1
ATOM 620 C CA . ALA A 1 88 ? -1.163 -6.879 11.700 1.00 91.19 88 ALA A CA 1
ATOM 621 C C . ALA A 1 88 ? -1.560 -5.422 11.421 1.00 91.19 88 ALA A C 1
ATOM 623 O O . ALA A 1 88 ? -0.730 -4.621 11.005 1.00 91.19 88 ALA A O 1
ATOM 624 N N . ALA A 1 89 ? -2.813 -5.055 11.695 1.00 90.75 89 ALA A N 1
ATOM 625 C CA . ALA A 1 89 ? -3.277 -3.681 11.486 1.00 90.75 89 ALA A CA 1
ATOM 626 C C . ALA A 1 89 ? -2.859 -2.715 12.615 1.00 90.75 89 ALA A C 1
ATOM 628 O O . ALA A 1 89 ? -2.814 -1.506 12.408 1.00 90.75 89 ALA A O 1
ATOM 629 N N . SER A 1 90 ? -2.544 -3.235 13.808 1.00 87.81 90 SER A N 1
ATOM 630 C CA . SER A 1 90 ? -2.277 -2.437 15.013 1.00 87.81 90 SER A CA 1
ATOM 631 C C . SER A 1 90 ? -1.075 -1.480 14.954 1.00 87.81 90 SER A C 1
ATOM 633 O O . SER A 1 90 ? -1.170 -0.418 15.570 1.00 87.81 90 SER A O 1
ATOM 635 N N . PRO A 1 91 ? 0.042 -1.764 14.250 1.00 85.12 91 PRO A N 1
ATOM 636 C CA . PRO A 1 91 ? 1.138 -0.810 14.164 1.00 85.12 91 PRO A CA 1
ATOM 637 C C . PRO A 1 91 ? 0.932 0.225 13.047 1.00 85.12 91 PRO A C 1
ATOM 639 O O . PRO A 1 91 ? 1.574 1.275 13.079 1.00 85.12 91 PRO A O 1
ATOM 642 N N . LEU A 1 92 ? 0.026 -0.017 12.087 1.00 85.44 92 LEU A N 1
ATOM 643 C CA . LEU A 1 92 ? -0.071 0.779 10.859 1.00 85.44 92 LEU A CA 1
ATOM 644 C C . LEU A 1 92 ? -0.373 2.251 11.127 1.00 85.44 92 LEU A C 1
ATOM 646 O O . LEU A 1 92 ? 0.304 3.119 10.588 1.00 85.44 92 LEU A O 1
ATOM 650 N N . GLY A 1 93 ? -1.344 2.549 11.995 1.00 83.44 93 GLY A N 1
ATOM 651 C CA . GLY A 1 93 ? -1.706 3.935 12.301 1.00 83.44 93 GLY A CA 1
ATOM 652 C C . GLY A 1 93 ? -0.551 4.749 12.899 1.00 83.44 93 GLY A C 1
ATOM 653 O O . GLY A 1 93 ? -0.442 5.942 12.628 1.00 83.44 93 GLY A O 1
ATOM 654 N N . SER A 1 94 ? 0.324 4.110 13.684 1.00 87.31 94 SER A N 1
ATOM 655 C CA . SER A 1 94 ? 1.511 4.751 14.262 1.00 87.31 94 SER A CA 1
ATOM 656 C C . SER A 1 94 ? 2.621 4.893 13.219 1.00 87.31 94 SER A C 1
ATOM 658 O O . SER A 1 94 ? 3.102 6.003 12.989 1.00 87.31 94 SER A O 1
ATOM 660 N N . ILE A 1 95 ? 2.954 3.795 12.529 1.00 87.62 95 ILE A N 1
ATOM 661 C CA . ILE A 1 95 ? 3.991 3.742 11.488 1.00 87.62 95 ILE A CA 1
ATOM 662 C C . ILE A 1 95 ? 3.734 4.802 10.415 1.00 87.62 95 ILE A C 1
ATOM 664 O O . ILE A 1 95 ? 4.601 5.619 10.127 1.00 87.62 95 ILE A O 1
ATOM 668 N N . LEU A 1 96 ? 2.511 4.883 9.891 1.00 89.06 96 LEU A N 1
ATOM 669 C CA . LEU A 1 96 ? 2.158 5.816 8.818 1.00 89.06 96 LEU A CA 1
ATOM 670 C C . LEU A 1 96 ? 2.222 7.297 9.224 1.00 89.06 96 LEU A C 1
ATOM 672 O O . LEU A 1 96 ? 2.154 8.166 8.356 1.00 89.06 96 LEU A O 1
ATOM 676 N N . ARG A 1 97 ? 2.332 7.610 10.520 1.00 86.06 97 ARG A N 1
ATOM 677 C CA . ARG A 1 97 ? 2.473 8.983 11.029 1.00 86.06 97 ARG A CA 1
ATOM 678 C C . ARG A 1 97 ? 3.918 9.329 11.364 1.00 86.06 97 ARG A C 1
ATOM 680 O O . ARG A 1 97 ? 4.345 10.445 11.080 1.00 86.06 97 ARG A O 1
ATOM 687 N N . SER A 1 98 ? 4.638 8.408 12.002 1.00 87.12 98 SER A N 1
ATOM 688 C CA . SER A 1 98 ? 5.987 8.651 12.524 1.00 87.12 98 SER A CA 1
ATOM 689 C C . SER A 1 98 ? 7.087 8.242 11.552 1.00 87.12 98 SER A C 1
ATOM 691 O O . SER A 1 98 ? 8.109 8.918 11.480 1.00 87.12 98 SER A O 1
ATOM 693 N N . SER A 1 99 ? 6.871 7.170 10.794 1.00 86.69 99 SER A N 1
ATOM 694 C CA . SER A 1 99 ? 7.847 6.614 9.864 1.00 86.69 99 SER A CA 1
ATOM 695 C C . SER A 1 99 ? 7.147 5.939 8.678 1.00 86.69 99 SER A C 1
ATOM 697 O O . SER A 1 99 ? 7.094 4.713 8.589 1.00 86.69 99 SER A O 1
ATOM 699 N N . PRO A 1 100 ? 6.585 6.719 7.731 1.00 85.25 100 PRO A N 1
ATOM 700 C CA . PRO A 1 100 ? 5.868 6.164 6.582 1.00 85.25 100 PRO A CA 1
ATOM 701 C C . PRO A 1 100 ? 6.710 5.224 5.712 1.00 85.25 100 PRO A C 1
ATOM 703 O O . PRO A 1 100 ? 6.148 4.471 4.933 1.00 85.25 100 PRO A O 1
ATOM 706 N N . LEU A 1 101 ? 8.041 5.260 5.823 1.00 82.69 101 LEU A N 1
ATOM 707 C CA . LEU A 1 101 ? 8.920 4.325 5.121 1.00 82.69 101 LEU A CA 1
ATOM 708 C C . LEU A 1 101 ? 8.950 2.938 5.777 1.00 82.69 101 LEU A C 1
ATOM 710 O O . LEU A 1 101 ? 9.053 1.947 5.060 1.00 82.69 101 LEU A O 1
ATOM 714 N N . ASP A 1 102 ? 8.766 2.848 7.0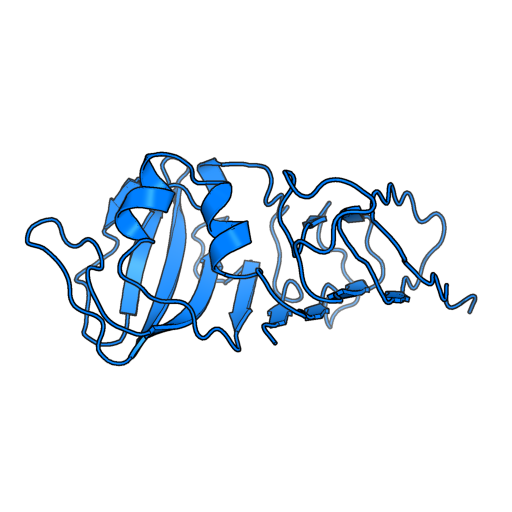98 1.00 83.94 102 ASP A N 1
ATOM 715 C CA . ASP A 1 102 ? 8.689 1.565 7.816 1.00 83.94 102 ASP A CA 1
ATOM 716 C C . ASP A 1 102 ? 7.383 0.815 7.511 1.00 83.94 102 ASP A C 1
ATOM 718 O O . ASP A 1 102 ? 7.241 -0.363 7.834 1.00 83.94 102 ASP A O 1
ATOM 722 N N . PHE A 1 103 ? 6.416 1.481 6.869 1.00 87.38 103 PHE A N 1
ATOM 723 C CA . PHE A 1 103 ? 5.213 0.838 6.348 1.00 87.38 103 PHE A CA 1
ATOM 724 C C . PHE A 1 103 ? 5.566 -0.267 5.354 1.00 87.38 103 PHE A C 1
ATOM 726 O O . PHE A 1 103 ? 5.008 -1.359 5.438 1.00 87.38 103 PHE A O 1
ATOM 733 N N . TRP A 1 104 ? 6.513 -0.003 4.452 1.00 84.94 104 TRP A N 1
ATOM 734 C CA . TRP A 1 104 ? 6.918 -0.955 3.421 1.00 84.94 104 TRP A CA 1
ATOM 735 C C . TRP A 1 104 ? 7.546 -2.190 4.046 1.00 84.94 104 TRP A C 1
ATOM 737 O O . TRP A 1 104 ? 7.058 -3.285 3.813 1.00 84.94 104 TRP A O 1
ATOM 747 N N . SER A 1 105 ? 8.479 -2.012 4.981 1.00 77.88 105 SER A N 1
ATOM 748 C CA . SER A 1 105 ? 9.053 -3.123 5.747 1.00 77.88 105 SER A CA 1
ATOM 749 C C . SER A 1 105 ? 8.043 -3.846 6.650 1.00 77.88 105 SER A C 1
ATOM 751 O O . SER A 1 105 ? 8.373 -4.887 7.202 1.00 77.88 105 SER A O 1
ATOM 753 N N . ASN A 1 106 ? 6.828 -3.320 6.854 1.00 81.25 106 ASN A N 1
ATOM 754 C CA . ASN A 1 106 ? 5.763 -4.029 7.568 1.00 81.25 106 ASN A CA 1
ATOM 755 C C . ASN A 1 106 ? 4.882 -4.869 6.636 1.00 81.25 106 ASN A C 1
ATOM 757 O O . ASN A 1 106 ? 4.420 -5.935 7.041 1.00 81.25 106 ASN A O 1
ATOM 761 N N . VAL A 1 107 ? 4.612 -4.377 5.426 1.00 84.88 107 VAL A N 1
ATOM 762 C CA . VAL A 1 107 ? 3.704 -5.041 4.478 1.00 84.88 107 VAL A CA 1
ATOM 763 C C . VAL A 1 107 ? 4.434 -5.883 3.432 1.00 84.88 107 VAL A C 1
ATOM 765 O O . VAL A 1 107 ? 3.803 -6.771 2.873 1.00 84.88 107 VAL A O 1
ATOM 768 N N . LEU A 1 108 ? 5.731 -5.653 3.221 1.00 82.44 108 LEU A N 1
ATOM 769 C CA . LEU A 1 108 ? 6.577 -6.324 2.226 1.00 82.44 108 LEU A CA 1
ATOM 770 C C . LEU A 1 108 ? 7.765 -7.076 2.865 1.00 82.44 108 LEU A C 1
ATOM 772 O O . LEU A 1 108 ? 8.852 -7.170 2.323 1.00 82.44 108 LEU A O 1
ATOM 776 N N . SER A 1 109 ? 7.613 -7.544 4.106 1.00 76.56 109 SER A N 1
ATOM 777 C CA . SER A 1 109 ? 8.737 -8.069 4.902 1.00 76.56 109 SER A CA 1
ATOM 778 C C . SER A 1 109 ? 9.148 -9.515 4.578 1.00 76.56 109 SER A C 1
ATOM 780 O O . SER A 1 109 ? 9.816 -10.148 5.396 1.00 76.56 109 SER A O 1
ATOM 782 N N . GLY A 1 110 ? 8.617 -10.112 3.518 1.00 77.38 110 GLY A N 1
ATOM 783 C CA . GLY A 1 110 ? 8.843 -11.512 3.167 1.00 77.38 110 GLY A CA 1
ATOM 784 C C . GLY A 1 110 ? 8.882 -11.660 1.656 1.00 77.38 110 GLY A C 1
ATOM 785 O O . GLY A 1 110 ? 8.855 -10.665 0.959 1.00 77.38 110 GLY A O 1
ATOM 786 N N . ASN A 1 111 ? 8.912 -12.893 1.154 1.00 80.44 111 ASN A N 1
ATOM 787 C CA . ASN A 1 111 ? 9.024 -13.119 -0.285 1.00 80.44 111 ASN A CA 1
ATOM 788 C C . ASN A 1 111 ? 7.823 -12.509 -0.997 1.00 80.44 111 ASN A C 1
ATOM 790 O O . ASN A 1 111 ? 6.698 -12.955 -0.734 1.00 80.44 111 ASN A O 1
ATOM 794 N N . ASP A 1 112 ? 8.047 -11.562 -1.900 1.00 82.75 112 ASP A N 1
ATOM 795 C CA . ASP A 1 112 ? 6.984 -10.862 -2.603 1.00 82.75 112 ASP A CA 1
ATOM 796 C C . ASP A 1 112 ? 7.142 -10.925 -4.124 1.00 82.75 112 ASP A C 1
ATOM 798 O O . ASP A 1 112 ? 8.171 -11.301 -4.682 1.00 82.75 112 ASP A O 1
ATOM 802 N N . VAL A 1 113 ? 6.059 -10.595 -4.828 1.00 84.88 113 VAL A N 1
ATOM 803 C CA . VAL A 1 113 ? 6.037 -10.530 -6.291 1.00 84.88 113 VAL A CA 1
ATOM 804 C C . VAL A 1 113 ? 5.657 -9.127 -6.730 1.00 84.88 113 VAL A C 1
ATOM 806 O O . VAL A 1 113 ? 4.580 -8.640 -6.395 1.00 84.88 113 VAL A O 1
ATOM 809 N N . PHE A 1 114 ? 6.492 -8.500 -7.546 1.00 82.31 114 PHE A N 1
ATOM 810 C CA . PHE A 1 114 ? 6.244 -7.192 -8.137 1.00 82.31 114 PHE A CA 1
ATOM 811 C C . PHE A 1 114 ? 5.884 -7.345 -9.614 1.00 82.31 114 PHE A C 1
ATOM 813 O O . PHE A 1 114 ? 6.648 -7.908 -10.394 1.00 82.31 114 PHE A O 1
ATOM 820 N N . LEU A 1 115 ? 4.722 -6.825 -10.009 1.00 82.69 115 LEU A N 1
ATOM 821 C CA . LEU A 1 115 ? 4.180 -6.912 -11.364 1.00 82.69 115 LEU A CA 1
ATOM 822 C C . LEU A 1 115 ? 4.033 -5.507 -11.959 1.00 82.69 115 LEU A C 1
ATOM 824 O O . LEU A 1 115 ? 3.148 -4.752 -11.566 1.00 82.69 115 LEU A O 1
ATOM 828 N N . GLY A 1 116 ? 4.865 -5.158 -12.942 1.00 73.38 116 GLY A N 1
ATOM 829 C CA . GLY A 1 116 ? 4.895 -3.822 -13.563 1.00 73.38 116 GLY A CA 1
ATOM 830 C C . GLY A 1 116 ? 4.463 -3.757 -15.030 1.00 73.38 116 GLY A C 1
ATOM 831 O O . GLY A 1 116 ? 4.713 -2.763 -15.707 1.00 73.38 116 GLY A O 1
ATOM 832 N N . ARG A 1 117 ? 3.890 -4.828 -15.587 1.00 64.44 117 ARG A N 1
ATOM 833 C CA . ARG A 1 117 ? 3.520 -4.898 -17.012 1.00 64.44 117 ARG A CA 1
ATOM 834 C C . ARG A 1 117 ? 2.114 -4.349 -17.285 1.00 64.44 117 ARG A C 1
ATOM 836 O O . ARG A 1 117 ? 1.146 -5.082 -17.088 1.00 64.44 117 ARG A O 1
ATOM 843 N N . ASN A 1 118 ? 1.981 -3.147 -17.845 1.00 54.94 118 ASN A N 1
ATOM 844 C CA . ASN A 1 118 ? 0.669 -2.710 -18.334 1.00 54.94 118 ASN A CA 1
ATOM 845 C C . ASN A 1 118 ? 0.180 -3.662 -19.438 1.00 54.94 118 ASN A C 1
ATOM 847 O O . ASN A 1 118 ? 0.938 -4.071 -20.325 1.00 54.94 118 ASN A O 1
ATOM 851 N N . THR A 1 119 ? -1.098 -4.033 -19.386 1.00 47.91 119 THR A N 1
ATOM 852 C CA . THR A 1 119 ? -1.726 -4.938 -20.365 1.00 47.91 119 THR A CA 1
ATOM 853 C C . THR A 1 119 ? -1.821 -4.336 -21.767 1.00 47.91 119 THR A C 1
ATOM 855 O O . THR A 1 119 ? -2.011 -5.072 -22.731 1.00 47.91 119 THR A O 1
ATOM 858 N N . ASP A 1 120 ? -1.669 -3.017 -21.890 1.00 52.88 120 ASP A N 1
ATOM 859 C CA . ASP A 1 120 ? -1.687 -2.266 -23.149 1.00 52.88 120 ASP A CA 1
ATOM 860 C C . ASP A 1 120 ? -0.280 -1.967 -23.711 1.00 52.88 120 ASP A C 1
ATOM 862 O O . ASP A 1 120 ? -0.156 -1.349 -24.766 1.00 52.88 120 ASP A O 1
ATOM 866 N N . GLY A 1 121 ? 0.786 -2.407 -23.028 1.00 49.22 121 GLY A N 1
ATOM 867 C CA . GLY A 1 121 ? 2.172 -2.148 -23.428 1.00 49.22 121 GLY A CA 1
ATOM 868 C C . GLY A 1 121 ? 2.674 -0.726 -23.149 1.00 49.22 121 GLY A C 1
ATOM 869 O O . GLY A 1 121 ? 3.805 -0.414 -23.522 1.00 49.22 121 GLY A O 1
ATOM 870 N N . SER A 1 122 ? 1.881 0.131 -22.496 1.00 49.00 122 SER A N 1
ATOM 871 C CA . SER A 1 122 ? 2.340 1.441 -22.028 1.00 49.00 122 SER A CA 1
ATOM 872 C C . SER A 1 122 ? 3.234 1.309 -20.789 1.00 49.00 122 SER A C 1
ATOM 874 O O . SER A 1 122 ? 3.211 0.304 -20.077 1.00 49.00 122 SER A O 1
ATOM 876 N N . SER A 1 123 ? 4.090 2.302 -20.547 1.00 47.44 123 SER A N 1
ATOM 877 C CA . SER A 1 123 ? 5.063 2.238 -19.457 1.00 47.44 123 SER A CA 1
ATOM 878 C C . SER A 1 123 ? 4.555 2.929 -18.192 1.00 47.44 123 SER A C 1
ATOM 880 O O . SER A 1 123 ? 4.322 4.139 -18.213 1.00 47.44 123 SER A O 1
ATOM 882 N N . ALA A 1 124 ? 4.507 2.208 -17.067 1.00 51.06 124 ALA A N 1
ATOM 883 C CA . ALA A 1 124 ? 4.561 2.830 -15.746 1.00 51.06 124 ALA A CA 1
ATOM 884 C C . ALA A 1 124 ? 5.820 3.717 -15.667 1.00 51.06 124 ALA A C 1
ATOM 886 O O . ALA A 1 124 ? 6.933 3.293 -16.000 1.00 51.06 124 ALA A O 1
ATOM 887 N N . LYS A 1 125 ? 5.644 4.987 -15.294 1.00 55.78 125 LYS A N 1
ATOM 888 C CA . LYS A 1 125 ? 6.724 5.980 -15.305 1.00 55.78 125 LYS A CA 1
ATOM 889 C C . LYS A 1 125 ? 7.536 5.884 -14.021 1.00 55.78 125 LYS A C 1
ATOM 891 O O . LYS A 1 125 ? 7.115 6.440 -13.017 1.00 55.78 125 LYS A O 1
ATOM 896 N N . GLY A 1 126 ? 8.713 5.263 -14.080 1.00 55.84 126 GLY A N 1
ATOM 897 C CA . GLY A 1 126 ? 9.730 5.334 -13.028 1.00 55.84 126 GLY A CA 1
ATOM 898 C C . GLY A 1 126 ? 9.257 4.755 -11.700 1.00 55.84 126 GLY A C 1
ATOM 899 O O . GLY A 1 126 ? 8.750 5.483 -10.852 1.00 55.84 126 GLY A O 1
ATOM 900 N N . VAL A 1 127 ? 9.453 3.450 -11.519 1.00 62.34 127 VAL A N 1
ATOM 901 C CA . VAL A 1 127 ? 9.097 2.774 -10.269 1.00 62.34 127 VAL A CA 1
ATOM 902 C C . VAL A 1 127 ? 10.333 2.618 -9.390 1.00 62.34 127 VAL A C 1
ATOM 904 O O . VAL A 1 127 ? 11.327 2.044 -9.836 1.00 62.34 127 VAL A O 1
ATOM 907 N N . GLY A 1 128 ? 10.282 3.147 -8.167 1.00 63.88 128 GLY A N 1
ATOM 908 C CA . GLY A 1 128 ? 11.262 2.868 -7.115 1.00 63.88 128 GLY A CA 1
ATOM 909 C C . GLY A 1 128 ? 10.728 1.775 -6.197 1.00 63.88 128 GLY A C 1
ATOM 910 O O . GLY A 1 128 ? 9.788 2.049 -5.454 1.00 63.88 128 GLY A O 1
ATOM 911 N N . LEU A 1 129 ? 11.300 0.568 -6.255 1.00 68.50 129 LEU A N 1
ATOM 912 C CA . LEU A 1 129 ? 10.862 -0.593 -5.471 1.00 68.50 129 LEU A CA 1
ATOM 913 C C . LEU A 1 129 ? 11.936 -1.079 -4.501 1.00 68.50 129 LEU A C 1
ATOM 915 O O . LEU A 1 129 ? 13.129 -1.027 -4.808 1.00 68.50 129 LEU A O 1
ATOM 919 N N . ALA A 1 130 ? 11.471 -1.566 -3.355 1.00 63.94 130 ALA A N 1
ATOM 920 C CA . ALA A 1 130 ? 12.215 -2.383 -2.414 1.00 63.94 130 ALA A CA 1
ATOM 921 C C . ALA A 1 130 ? 11.234 -3.298 -1.681 1.00 63.94 130 ALA A C 1
ATOM 923 O O . ALA A 1 130 ? 10.309 -2.760 -1.070 1.00 63.94 130 ALA A O 1
ATOM 924 N N . GLY A 1 131 ? 11.396 -4.624 -1.757 1.00 58.84 131 GLY A N 1
ATOM 925 C CA . GLY A 1 131 ? 10.580 -5.529 -0.938 1.00 58.84 131 GLY A CA 1
ATOM 926 C C . GLY A 1 131 ? 10.939 -5.375 0.524 1.00 58.84 131 GLY A C 1
ATOM 927 O O . GLY A 1 131 ? 10.138 -4.869 1.296 1.00 58.84 131 GLY A O 1
ATOM 928 N N . ASP A 1 132 ? 12.209 -5.525 0.874 1.00 60.03 132 ASP A N 1
ATOM 929 C CA . ASP A 1 132 ? 12.623 -5.454 2.287 1.00 60.03 132 ASP A CA 1
ATOM 930 C C . ASP A 1 132 ? 12.682 -4.027 2.872 1.00 60.03 132 ASP A C 1
ATOM 932 O O . ASP A 1 132 ? 12.932 -3.796 4.063 1.00 60.03 132 ASP A O 1
ATOM 936 N N . GLY A 1 133 ? 12.422 -3.030 2.026 1.00 57.19 133 GLY A N 1
ATOM 937 C CA . GLY A 1 133 ? 12.559 -1.612 2.329 1.00 57.19 133 GLY A CA 1
ATOM 938 C C . GLY A 1 133 ? 13.984 -1.085 2.127 1.00 57.19 133 GLY A C 1
ATOM 939 O O . GLY A 1 133 ? 14.971 -1.808 2.054 1.00 57.19 133 GLY A O 1
ATOM 940 N N . PHE A 1 134 ? 14.120 0.239 2.029 1.00 56.59 134 PHE A N 1
ATOM 941 C CA . PHE A 1 134 ? 15.400 0.881 1.677 1.00 56.59 134 PHE A CA 1
ATOM 942 C C . PHE A 1 134 ? 16.474 0.836 2.771 1.00 56.59 134 PHE A C 1
ATOM 944 O O . PHE A 1 134 ? 17.602 1.274 2.536 1.00 56.59 134 PHE A O 1
ATOM 951 N N . SER A 1 135 ? 16.120 0.380 3.970 1.00 54.12 135 SER A N 1
ATOM 952 C CA . SER A 1 135 ? 17.026 0.224 5.108 1.00 54.12 135 SER A CA 1
ATOM 953 C C . SER A 1 135 ? 17.673 -1.162 5.172 1.00 54.12 135 SER A C 1
ATOM 955 O O . SER A 1 135 ? 18.628 -1.327 5.941 1.00 54.12 135 SER A O 1
ATOM 957 N N . ALA A 1 136 ? 17.204 -2.127 4.368 1.00 55.22 136 ALA A N 1
ATOM 958 C CA . ALA A 1 136 ? 17.836 -3.432 4.229 1.00 55.22 136 ALA A CA 1
ATOM 959 C C . ALA A 1 136 ? 19.273 -3.251 3.713 1.00 55.22 136 ALA A C 1
ATOM 961 O O . ALA A 1 136 ? 19.538 -2.540 2.738 1.00 55.22 136 ALA A O 1
ATOM 962 N N . ARG A 1 137 ? 20.237 -3.810 4.448 1.00 48.72 137 ARG A N 1
ATOM 963 C CA . ARG A 1 137 ? 21.662 -3.726 4.107 1.00 48.72 137 ARG A CA 1
ATOM 964 C C . ARG A 1 137 ? 22.007 -4.903 3.205 1.00 48.72 137 ARG A C 1
ATOM 966 O O . ARG A 1 137 ? 21.671 -6.026 3.553 1.00 48.72 137 ARG A O 1
ATOM 973 N N . ALA A 1 138 ? 22.759 -4.649 2.134 1.00 47.34 138 ALA A N 1
ATOM 974 C CA . ALA A 1 138 ? 23.306 -5.710 1.290 1.00 47.34 138 ALA A CA 1
ATOM 975 C C . ALA A 1 138 ? 24.024 -6.778 2.142 1.00 47.34 138 ALA A C 1
ATOM 977 O O . ALA A 1 138 ? 24.871 -6.436 2.977 1.00 47.34 138 ALA A O 1
ATOM 978 N N . GLY A 1 139 ? 23.667 -8.050 1.941 1.00 46.31 139 GLY A N 1
ATOM 979 C CA . GLY A 1 139 ? 24.254 -9.207 2.628 1.00 46.31 139 GLY A CA 1
ATOM 980 C C . GLY A 1 139 ? 23.713 -9.476 4.038 1.00 46.31 139 GLY A C 1
ATOM 981 O O . GLY A 1 139 ? 24.326 -10.229 4.795 1.00 46.31 139 GLY A O 1
ATOM 982 N N . VAL A 1 140 ? 22.603 -8.849 4.431 1.00 50.16 140 VAL A N 1
ATOM 983 C CA . VAL A 1 140 ? 21.878 -9.180 5.663 1.00 50.16 140 VAL A CA 1
ATOM 984 C C . VAL A 1 140 ? 20.589 -9.877 5.258 1.00 50.16 140 VAL A C 1
ATOM 986 O O . VAL A 1 140 ? 19.792 -9.252 4.577 1.00 50.16 140 VAL A O 1
ATOM 989 N N . SER A 1 141 ? 20.361 -11.114 5.722 1.00 52.75 141 SER A N 1
ATOM 990 C CA . SER A 1 141 ? 19.087 -11.844 5.575 1.00 52.75 141 SER A CA 1
ATOM 991 C C . SER A 1 141 ? 17.968 -11.171 6.383 1.00 52.75 141 SER A C 1
ATOM 993 O O . SER A 1 141 ? 17.500 -11.685 7.402 1.00 52.75 141 SER A O 1
ATOM 995 N N . ALA A 1 142 ? 17.617 -9.952 6.004 1.00 52.88 142 ALA A N 1
ATOM 996 C CA . ALA A 1 142 ? 16.545 -9.163 6.570 1.00 52.88 142 ALA A CA 1
ATOM 997 C C . ALA A 1 142 ? 15.601 -8.848 5.419 1.00 52.88 142 ALA A C 1
ATOM 999 O O . ALA A 1 142 ? 15.750 -7.815 4.778 1.00 52.88 142 ALA A O 1
ATOM 1000 N N . GLY A 1 143 ? 14.682 -9.776 5.174 1.00 59.03 143 GLY A N 1
ATOM 1001 C CA . GLY A 1 143 ? 13.903 -9.780 3.951 1.00 59.03 143 GLY A CA 1
ATOM 1002 C C . GLY A 1 143 ? 13.510 -11.174 3.505 1.00 59.03 143 GLY A C 1
ATOM 1003 O O . GLY A 1 143 ? 13.986 -12.150 4.091 1.00 59.03 143 GLY A O 1
ATOM 1004 N N . GLY A 1 144 ? 12.626 -11.276 2.520 1.00 67.56 144 GLY A N 1
ATOM 1005 C CA . GLY A 1 144 ? 12.375 -12.532 1.815 1.00 67.56 144 GLY A CA 1
ATOM 1006 C C . GLY A 1 144 ? 12.715 -12.399 0.335 1.00 67.56 144 GLY A C 1
ATOM 1007 O O . GLY A 1 144 ? 12.786 -11.293 -0.175 1.00 67.56 144 GLY A O 1
ATOM 1008 N N . ASP A 1 145 ? 12.914 -13.521 -0.354 1.00 74.69 145 ASP A N 1
ATOM 1009 C CA . ASP A 1 145 ? 13.352 -13.503 -1.756 1.00 74.69 145 ASP A CA 1
ATOM 1010 C C . ASP A 1 145 ? 12.254 -12.935 -2.672 1.00 74.69 145 ASP A C 1
ATOM 1012 O O . ASP A 1 145 ? 11.162 -13.515 -2.776 1.00 74.69 145 ASP A O 1
ATOM 1016 N N . ASP A 1 146 ? 12.545 -11.821 -3.348 1.00 74.31 146 ASP A N 1
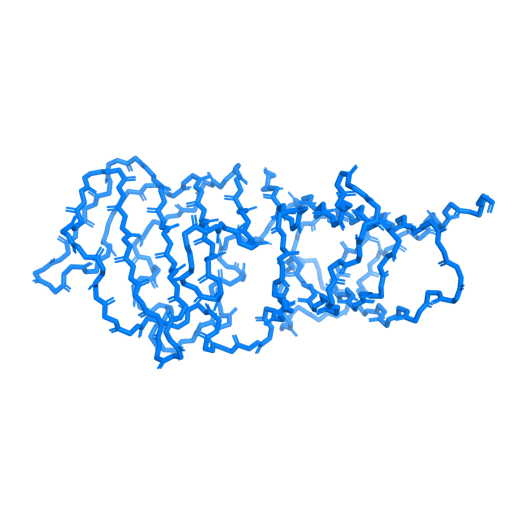ATOM 1017 C CA . ASP A 1 146 ? 11.574 -11.098 -4.167 1.00 74.31 146 ASP A CA 1
ATOM 1018 C C . ASP A 1 146 ? 11.671 -11.431 -5.658 1.00 74.31 146 ASP A C 1
ATOM 1020 O O . ASP A 1 146 ? 12.743 -11.442 -6.267 1.00 74.31 146 ASP A O 1
ATOM 1024 N N . ILE A 1 147 ? 10.513 -11.573 -6.304 1.00 75.44 147 ILE A N 1
ATOM 1025 C CA . ILE A 1 147 ? 10.402 -11.714 -7.759 1.00 75.44 147 ILE A CA 1
ATOM 1026 C C . ILE A 1 147 ? 9.934 -10.390 -8.356 1.00 75.44 147 ILE A C 1
ATOM 1028 O O . ILE A 1 147 ? 8.851 -9.903 -8.033 1.00 75.44 147 ILE A O 1
A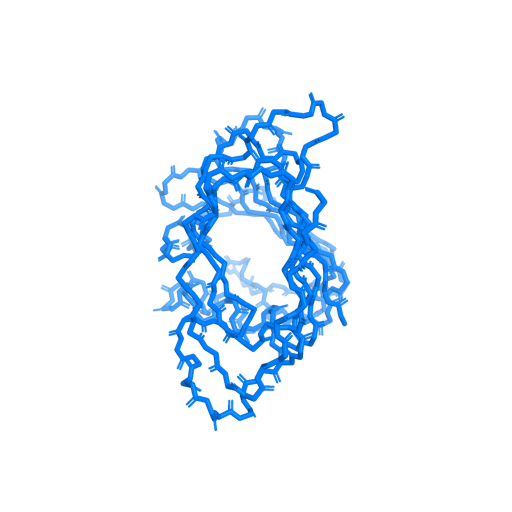TOM 1032 N N . ILE A 1 148 ? 10.695 -9.832 -9.300 1.00 74.62 148 ILE A N 1
ATOM 1033 C CA . ILE A 1 148 ? 10.349 -8.570 -9.958 1.00 74.62 148 ILE A CA 1
ATOM 1034 C C . ILE A 1 148 ? 10.139 -8.788 -11.464 1.00 74.62 148 ILE A C 1
ATOM 1036 O O . ILE A 1 148 ? 11.071 -8.900 -12.264 1.00 74.62 148 ILE A O 1
ATOM 1040 N N . GLU A 1 149 ? 8.873 -8.783 -11.878 1.00 74.69 149 GLU A N 1
ATOM 1041 C CA . GLU A 1 149 ? 8.454 -8.888 -13.274 1.00 74.69 149 GLU A CA 1
ATOM 1042 C C . GLU A 1 149 ? 8.035 -7.523 -13.825 1.00 74.69 149 GLU A C 1
ATOM 1044 O O . GLU A 1 149 ? 6.876 -7.094 -13.740 1.00 74.69 149 GLU A O 1
ATOM 1049 N N . MET A 1 150 ? 8.989 -6.833 -14.448 1.00 67.94 150 MET A N 1
ATOM 1050 C CA . MET A 1 150 ? 8.741 -5.543 -15.081 1.00 67.94 150 MET A CA 1
ATOM 1051 C C . MET A 1 150 ? 8.549 -5.718 -16.587 1.00 67.94 150 MET A C 1
ATOM 1053 O O . MET A 1 150 ? 9.228 -6.495 -17.255 1.00 67.94 150 MET A O 1
ATOM 1057 N N . GLY A 1 151 ? 7.568 -5.005 -17.140 1.00 64.12 151 GLY A N 1
ATOM 1058 C CA . GLY A 1 151 ? 7.335 -4.980 -18.581 1.00 64.12 151 GLY A CA 1
ATOM 1059 C C . GLY A 1 151 ? 8.350 -4.097 -19.313 1.00 64.12 151 GLY A C 1
ATOM 1060 O O . GLY A 1 151 ? 9.550 -4.096 -19.045 1.00 64.12 151 GLY A O 1
ATOM 1061 N N . SER A 1 152 ? 7.852 -3.301 -20.253 1.00 58.19 152 SER A N 1
ATOM 1062 C CA . SER A 1 152 ? 8.652 -2.402 -21.092 1.00 58.19 152 SER A CA 1
ATOM 1063 C C . SER A 1 152 ? 9.004 -1.077 -20.392 1.00 58.19 152 SER A C 1
ATOM 1065 O O . SER A 1 152 ? 8.853 -0.004 -20.979 1.00 58.19 152 SER A O 1
ATOM 1067 N N . ILE A 1 153 ? 9.385 -1.117 -19.112 1.00 57.28 153 ILE A N 1
ATOM 1068 C CA . ILE A 1 153 ? 9.456 0.078 -18.254 1.00 57.28 153 ILE A CA 1
ATOM 1069 C C . ILE A 1 153 ? 10.856 0.328 -17.702 1.00 57.28 153 ILE A C 1
ATOM 1071 O O . ILE A 1 153 ? 11.610 -0.605 -17.449 1.00 57.28 153 ILE A O 1
ATOM 1075 N N . ALA A 1 154 ? 11.188 1.604 -17.488 1.00 58.91 154 ALA A N 1
ATOM 1076 C CA . ALA A 1 154 ? 12.352 1.993 -16.701 1.00 58.91 154 ALA A CA 1
ATOM 1077 C C . ALA A 1 154 ? 11.988 1.926 -15.211 1.00 58.91 154 ALA A C 1
ATOM 1079 O O . ALA A 1 154 ? 11.055 2.598 -14.762 1.00 58.91 154 ALA A O 1
ATOM 1080 N N . PHE A 1 155 ? 12.725 1.129 -14.442 1.00 60.59 155 PHE A N 1
ATOM 1081 C CA . PHE A 1 155 ? 12.518 0.964 -13.006 1.00 60.59 155 PHE A CA 1
ATOM 1082 C C . PHE A 1 155 ? 13.853 0.924 -12.266 1.00 60.59 155 PHE A C 1
ATOM 1084 O O . PHE A 1 155 ? 14.880 0.524 -12.814 1.00 60.59 155 PHE A O 1
ATOM 1091 N N . GLY A 1 156 ? 13.824 1.348 -11.007 1.00 60.88 156 GLY A N 1
ATOM 1092 C CA . GLY A 1 156 ? 14.885 1.109 -10.044 1.00 60.88 156 GLY A CA 1
ATOM 1093 C C . GLY A 1 156 ? 14.363 0.168 -8.968 1.00 60.88 156 GLY A C 1
ATOM 1094 O O . GLY A 1 156 ? 13.455 0.534 -8.228 1.00 60.88 156 GLY A O 1
ATOM 1095 N N . ALA A 1 157 ? 14.943 -1.021 -8.870 1.00 59.88 157 ALA A N 1
ATOM 1096 C CA . ALA A 1 157 ? 14.668 -1.969 -7.796 1.00 59.88 157 ALA A CA 1
ATOM 1097 C C . ALA A 1 157 ? 15.896 -2.109 -6.886 1.00 59.88 157 ALA A C 1
ATOM 1099 O O . ALA A 1 157 ? 17.031 -1.996 -7.351 1.00 59.88 157 ALA A O 1
ATOM 1100 N N . ARG A 1 158 ? 15.666 -2.310 -5.590 1.00 57.28 158 ARG A N 1
ATOM 1101 C CA . ARG A 1 158 ? 16.675 -2.546 -4.543 1.00 57.28 158 ARG A CA 1
ATOM 1102 C C . ARG A 1 158 ? 16.140 -3.618 -3.584 1.00 57.28 158 ARG A C 1
ATOM 1104 O O . ARG A 1 158 ? 14.934 -3.658 -3.418 1.00 57.28 158 ARG A O 1
ATOM 1111 N N . GLY A 1 159 ? 16.990 -4.416 -2.946 1.00 55.81 159 GLY A N 1
ATOM 1112 C CA . GLY A 1 159 ? 16.581 -5.553 -2.100 1.00 55.81 159 GLY A CA 1
ATOM 1113 C C . GLY A 1 159 ? 17.157 -6.879 -2.594 1.00 55.81 159 GLY A C 1
ATOM 1114 O O . GLY A 1 159 ? 17.913 -6.858 -3.570 1.00 55.81 159 GLY A O 1
ATOM 1115 N N . ASP A 1 160 ? 16.799 -7.978 -1.924 1.00 54.94 160 ASP A N 1
ATOM 1116 C CA . ASP A 1 160 ? 17.226 -9.339 -2.271 1.00 54.94 160 ASP A CA 1
ATOM 1117 C C . ASP A 1 160 ? 16.381 -9.857 -3.457 1.00 54.94 160 ASP A C 1
ATOM 1119 O O . ASP A 1 160 ? 15.264 -10.360 -3.310 1.00 54.94 160 ASP A O 1
ATOM 1123 N N . VAL A 1 161 ? 16.861 -9.607 -4.680 1.00 55.03 161 VAL A N 1
ATOM 1124 C CA . VAL A 1 161 ? 16.092 -9.822 -5.918 1.00 55.03 161 VAL A CA 1
ATOM 1125 C C . VAL A 1 161 ? 16.468 -11.155 -6.567 1.00 55.03 161 VAL A C 1
ATOM 1127 O O . VAL A 1 161 ? 17.535 -11.270 -7.167 1.00 55.03 161 VAL A O 1
ATOM 1130 N N . ASP A 1 162 ? 15.539 -12.116 -6.560 1.00 47.19 162 ASP A N 1
ATOM 1131 C CA . ASP A 1 162 ? 15.692 -13.451 -7.169 1.00 47.19 162 ASP A CA 1
ATOM 1132 C C . ASP A 1 162 ? 15.576 -13.418 -8.704 1.00 47.19 162 ASP A C 1
ATOM 1134 O O . ASP A 1 162 ? 16.254 -14.140 -9.434 1.00 47.19 162 ASP A O 1
ATOM 1138 N N . ARG A 1 163 ? 14.708 -12.559 -9.258 1.00 50.25 163 ARG A N 1
ATOM 1139 C CA . ARG A 1 163 ? 14.531 -12.479 -10.717 1.00 50.25 163 ARG A CA 1
ATOM 1140 C C . ARG A 1 163 ? 14.132 -11.102 -11.208 1.00 50.25 163 ARG A C 1
ATOM 1142 O O . ARG A 1 163 ? 13.195 -10.493 -10.701 1.00 50.25 163 ARG A O 1
ATOM 1149 N N . VAL A 1 164 ? 14.779 -10.679 -12.297 1.00 55.44 164 VAL A N 1
ATOM 1150 C CA . VAL A 1 164 ? 14.450 -9.460 -13.041 1.00 55.44 164 VAL A CA 1
ATOM 1151 C C . VAL A 1 164 ? 14.180 -9.786 -14.507 1.00 55.44 164 VAL A C 1
ATOM 1153 O O . VAL A 1 164 ? 15.076 -10.198 -15.246 1.00 55.44 164 VAL A O 1
ATOM 1156 N N . GLY A 1 165 ? 12.954 -9.529 -14.958 1.00 55.94 165 GLY A N 1
ATOM 1157 C CA . GLY A 1 165 ? 12.615 -9.480 -16.382 1.00 55.94 165 GLY A CA 1
ATOM 1158 C C . GLY A 1 165 ? 12.456 -8.043 -16.877 1.00 55.94 165 GLY A C 1
ATOM 1159 O O . GLY A 1 165 ? 11.846 -7.226 -16.194 1.00 55.94 165 GLY A O 1
ATOM 1160 N N . SER A 1 166 ? 12.971 -7.736 -18.072 1.00 52.88 166 SER A N 1
ATOM 1161 C CA . SER A 1 166 ? 12.546 -6.570 -18.855 1.00 52.88 166 SER A CA 1
ATOM 1162 C C . SER A 1 166 ? 12.401 -6.969 -20.328 1.00 52.88 166 SER A C 1
ATOM 1164 O O . SER A 1 166 ? 13.119 -7.838 -20.817 1.00 52.88 166 SER A O 1
ATOM 1166 N N . GLY A 1 167 ? 11.471 -6.329 -21.040 1.00 49.75 167 GLY A N 1
ATOM 1167 C CA . GLY A 1 167 ? 11.285 -6.528 -22.483 1.00 49.75 167 GLY A CA 1
ATOM 1168 C C . GLY A 1 167 ? 12.003 -5.506 -23.375 1.00 49.75 167 GLY A C 1
ATOM 1169 O O . GLY A 1 167 ? 11.740 -5.486 -24.575 1.00 49.75 167 GLY A O 1
ATOM 1170 N N . VAL A 1 168 ? 12.829 -4.605 -22.822 1.00 43.88 168 VAL A N 1
ATOM 1171 C CA . VAL A 1 168 ? 13.478 -3.508 -23.574 1.00 43.88 168 VAL A CA 1
ATOM 1172 C C . VAL A 1 168 ? 14.861 -3.145 -23.029 1.00 43.88 168 VAL A C 1
ATOM 1174 O O . VAL A 1 168 ? 15.101 -3.138 -21.823 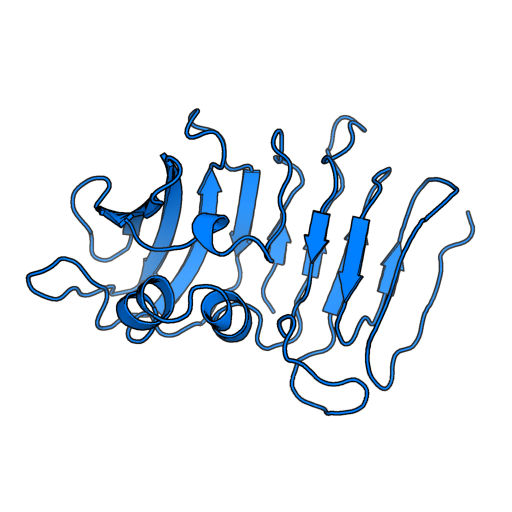1.00 43.88 168 VAL A O 1
ATOM 1177 N N . SER A 1 169 ? 15.754 -2.772 -23.948 1.00 42.94 169 SER A N 1
ATOM 1178 C CA . SER A 1 169 ? 17.087 -2.216 -23.690 1.00 42.94 169 SER A CA 1
ATOM 1179 C C . SER A 1 169 ? 17.095 -0.704 -23.989 1.00 42.94 169 SER A C 1
ATOM 1181 O O . SER A 1 169 ? 16.497 -0.306 -24.993 1.00 42.94 169 SER A O 1
ATOM 1183 N N . PRO A 1 170 ? 17.763 0.153 -23.189 1.00 47.31 170 PRO A N 1
ATOM 1184 C CA . PRO A 1 170 ? 18.593 -0.176 -22.032 1.00 47.31 170 PRO A CA 1
ATOM 1185 C C . PRO A 1 170 ? 17.786 -0.261 -20.730 1.00 47.31 170 PRO A C 1
ATOM 1187 O O . PRO A 1 170 ? 17.034 0.647 -20.381 1.00 47.31 170 PRO A O 1
ATOM 1190 N N . VAL A 1 171 ? 18.015 -1.327 -19.965 1.00 49.78 171 VAL A N 1
ATOM 1191 C CA . VAL A 1 171 ? 17.600 -1.394 -18.561 1.00 49.78 171 VAL A CA 1
ATOM 1192 C C . VAL A 1 171 ? 18.611 -0.595 -17.746 1.00 49.78 171 VAL A C 1
ATOM 1194 O O . VAL A 1 171 ? 19.723 -1.056 -17.499 1.00 49.78 171 VAL A O 1
ATOM 1197 N N . THR A 1 172 ? 18.261 0.619 -17.328 1.00 51.19 172 THR A N 1
ATOM 1198 C CA . THR A 1 172 ? 19.024 1.325 -16.289 1.00 51.19 172 THR A CA 1
ATOM 1199 C C . THR A 1 172 ? 18.551 0.850 -14.926 1.00 51.19 172 THR A C 1
ATOM 1201 O O . THR A 1 172 ? 17.744 1.508 -14.275 1.00 51.19 172 THR A O 1
ATOM 1204 N N . SER A 1 173 ? 19.030 -0.313 -14.506 1.00 51.53 173 SER A N 1
ATOM 1205 C CA . SER A 1 173 ? 18.746 -0.854 -13.185 1.00 51.53 173 SER A CA 1
ATOM 1206 C C . SER A 1 173 ? 19.919 -0.636 -12.239 1.00 51.53 173 SER A C 1
ATOM 1208 O O . SER A 1 173 ? 21.063 -0.942 -12.571 1.00 51.53 173 SER A O 1
ATOM 1210 N N . THR A 1 174 ? 19.643 -0.122 -11.043 1.00 48.69 174 THR A N 1
ATOM 1211 C CA . THR A 1 174 ? 20.629 -0.004 -9.961 1.00 48.69 174 THR A CA 1
ATOM 1212 C C . THR A 1 174 ? 20.205 -0.911 -8.814 1.00 48.69 174 THR A C 1
ATOM 1214 O O . THR A 1 174 ? 19.504 -0.454 -7.913 1.00 48.69 174 THR A O 1
ATOM 1217 N N . TYR A 1 175 ? 20.627 -2.175 -8.860 1.00 49.53 175 TYR A N 1
ATOM 1218 C CA . TYR A 1 175 ? 20.367 -3.145 -7.796 1.00 49.53 175 TYR A CA 1
ATOM 1219 C C . TYR A 1 175 ? 21.367 -2.970 -6.658 1.00 49.53 175 TYR A C 1
ATOM 1221 O O . TYR A 1 175 ? 22.549 -2.719 -6.885 1.00 49.53 175 TYR A O 1
ATOM 1229 N N . ASN A 1 176 ? 20.873 -3.069 -5.431 1.00 44.66 176 ASN A N 1
ATOM 1230 C CA . ASN A 1 176 ? 21.688 -3.244 -4.237 1.00 44.66 176 ASN A CA 1
ATOM 1231 C C . ASN A 1 176 ? 20.952 -4.296 -3.402 1.00 44.66 176 ASN A C 1
ATOM 1233 O O . ASN A 1 176 ? 19.857 -3.981 -2.937 1.00 44.66 176 ASN A O 1
ATOM 1237 N N . GLY A 1 177 ? 21.524 -5.491 -3.273 1.00 41.31 177 GLY A N 1
ATOM 1238 C CA . GLY A 1 177 ? 20.948 -6.648 -2.580 1.00 41.31 177 GLY A CA 1
ATOM 1239 C C . GLY A 1 177 ? 22.036 -7.634 -2.136 1.00 41.31 177 GLY A C 1
ATOM 1240 O O . GLY A 1 177 ? 23.218 -7.399 -2.423 1.00 41.31 177 GLY A O 1
ATOM 1241 N N . GLY A 1 178 ? 21.661 -8.612 -1.310 1.00 48.72 178 GLY A N 1
ATOM 1242 C CA . GLY A 1 178 ? 22.509 -9.642 -0.708 1.00 48.72 178 GLY A CA 1
ATOM 1243 C C . GLY A 1 178 ? 22.890 -10.794 -1.642 1.00 48.72 178 GLY A C 1
ATOM 1244 O O . GLY A 1 178 ? 23.462 -10.559 -2.705 1.00 48.72 178 GLY A O 1
ATOM 1245 N N . ASP A 1 179 ? 22.710 -12.040 -1.185 1.00 42.81 179 ASP A N 1
ATOM 1246 C CA . ASP A 1 179 ? 23.089 -13.266 -1.912 1.00 42.81 179 ASP A CA 1
ATOM 1247 C C . ASP A 1 179 ? 22.119 -13.521 -3.089 1.00 42.81 179 ASP A C 1
ATOM 1249 O O . ASP A 1 179 ? 21.332 -14.462 -3.072 1.00 42.81 179 ASP A O 1
ATOM 1253 N N . ASP A 1 180 ? 22.170 -12.667 -4.111 1.00 47.25 180 ASP A N 1
ATOM 1254 C CA . ASP A 1 180 ? 21.217 -12.657 -5.228 1.00 47.25 180 ASP A CA 1
ATOM 1255 C C . ASP A 1 180 ? 21.735 -13.408 -6.472 1.00 47.25 180 ASP A C 1
ATOM 1257 O O . ASP A 1 180 ? 22.898 -13.267 -6.872 1.00 47.25 180 ASP A O 1
ATOM 1261 N N . GLU A 1 181 ? 20.851 -14.139 -7.166 1.00 42.06 181 GLU A N 1
ATOM 1262 C CA . GLU A 1 181 ? 21.106 -14.731 -8.488 1.00 42.06 181 GLU A CA 1
ATOM 1263 C C . GLU A 1 181 ? 20.355 -13.948 -9.579 1.00 42.06 181 GLU A C 1
ATOM 1265 O O . GLU A 1 181 ? 19.137 -13.989 -9.682 1.00 42.06 181 GLU A O 1
ATOM 1270 N N . ILE A 1 182 ? 21.071 -13.243 -10.462 1.00 41.09 182 ILE A N 1
ATOM 1271 C CA . ILE A 1 182 ? 20.432 -12.499 -11.560 1.00 41.09 182 ILE A CA 1
ATOM 1272 C C . ILE A 1 182 ? 20.357 -13.369 -12.818 1.00 41.09 182 ILE A C 1
ATOM 1274 O O . ILE A 1 182 ? 21.328 -13.487 -13.571 1.00 41.09 182 ILE A O 1
ATOM 1278 N N . LEU A 1 183 ? 19.164 -13.882 -13.123 1.00 43.94 183 LEU A N 1
ATOM 1279 C CA . LEU A 1 183 ? 18.846 -14.468 -14.428 1.00 43.94 183 LEU A CA 1
ATOM 1280 C C . LEU A 1 183 ? 18.163 -13.432 -15.326 1.00 43.94 183 LEU A C 1
ATOM 1282 O O . LEU A 1 183 ? 16.938 -13.378 -15.451 1.00 43.94 183 LEU A O 1
ATOM 1286 N N . GLY A 1 184 ? 18.974 -12.594 -15.974 1.00 37.78 184 GLY A N 1
ATOM 1287 C CA . GLY A 1 184 ? 18.494 -11.695 -17.019 1.00 37.78 184 GLY A CA 1
ATOM 1288 C C . GLY A 1 184 ? 18.000 -12.499 -18.221 1.00 37.78 184 GLY A C 1
ATOM 1289 O O . GLY A 1 184 ? 18.782 -13.198 -18.869 1.00 37.78 184 GLY A O 1
ATOM 1290 N N . LEU A 1 185 ? 16.708 -12.400 -18.542 1.00 40.38 185 LEU A N 1
ATOM 1291 C CA . LEU A 1 185 ? 16.192 -12.965 -19.785 1.00 40.38 185 LEU A CA 1
ATOM 1292 C C . LEU A 1 185 ? 16.664 -12.078 -20.945 1.00 40.38 185 LEU A C 1
ATOM 1294 O O . LEU A 1 185 ? 16.068 -11.045 -21.238 1.00 40.38 185 LEU A O 1
ATOM 1298 N N . VAL A 1 186 ? 17.760 -12.476 -21.586 1.00 32.78 186 VAL A N 1
ATOM 1299 C CA . VAL A 1 186 ? 18.139 -11.951 -22.898 1.00 32.78 186 VAL A CA 1
ATOM 1300 C C . VAL A 1 186 ? 17.192 -12.595 -23.908 1.00 32.78 186 VAL A C 1
ATOM 1302 O O . VAL A 1 186 ? 17.388 -13.748 -24.288 1.00 32.78 186 VAL A O 1
ATOM 1305 N N . THR A 1 187 ? 16.125 -11.893 -24.282 1.00 41.16 187 THR A N 1
ATOM 1306 C CA . THR A 1 187 ? 15.369 -12.205 -25.508 1.00 41.16 187 THR A CA 1
ATOM 1307 C C . THR A 1 187 ? 15.900 -11.388 -26.664 1.00 41.16 187 THR A C 1
ATOM 1309 O O . THR A 1 187 ? 16.034 -10.158 -26.466 1.00 41.16 187 THR A O 1
#